Protein AF-A0A9P5RNX3-F1 (afdb_monomer_lite)

Organism: NCBI:txid64567

Secondary structure (DSSP, 8-state):
-HHHHHHHHHHHHHHHHHHHHHHHHHHHHHHTT--HHIIIIIISHHHHHHHHHHHHHHHHHHHHHHHHHTT-S-HHHHHHHHHHHHHHHHHHTHHHHHHTTSS-HHHHTTHHHHHHHHHHHHHTTHHHHHTTT--GGG---GGGSTTTHHHHHTTS---S----HHHHHHTT----S-S-----

Structure (mmCIF, N/CA/C/O backbone):
data_AF-A0A9P5RNX3-F1
#
_entry.id   AF-A0A9P5RNX3-F1
#
loop_
_atom_site.group_PDB
_atom_site.id
_atom_site.type_symbol
_atom_site.label_atom_id
_atom_site.label_alt_id
_atom_site.label_comp_id
_atom_site.label_asym_id
_atom_site.label_entity_id
_atom_site.label_seq_id
_atom_site.pdbx_PDB_ins_code
_atom_site.Cartn_x
_atom_site.Cartn_y
_atom_site.Cartn_z
_atom_site.occupancy
_atom_site.B_iso_or_equiv
_atom_site.auth_seq_id
_atom_site.auth_comp_id
_atom_site.auth_asym_id
_atom_site.auth_atom_id
_atom_site.pdbx_PDB_model_num
ATOM 1 N N . MET A 1 1 ? 8.101 -16.808 -7.014 1.00 34.09 1 MET A N 1
ATOM 2 C CA . MET A 1 1 ? 6.872 -17.240 -6.315 1.00 34.09 1 MET A CA 1
ATOM 3 C C . MET A 1 1 ? 6.775 -16.800 -4.844 1.00 34.09 1 MET A C 1
ATOM 5 O O . MET A 1 1 ? 5.721 -16.317 -4.473 1.00 34.09 1 MET A O 1
ATOM 9 N N . ILE A 1 2 ? 7.835 -16.861 -4.020 1.00 31.69 2 ILE A N 1
ATOM 10 C CA . ILE A 1 2 ? 7.757 -16.579 -2.558 1.00 31.69 2 ILE A CA 1
ATOM 11 C C . ILE A 1 2 ? 7.341 -15.129 -2.195 1.00 31.69 2 ILE A C 1
ATOM 13 O O . ILE A 1 2 ? 6.634 -14.920 -1.216 1.00 31.69 2 ILE A O 1
ATOM 17 N N . GLY A 1 3 ? 7.714 -14.121 -2.996 1.00 38.00 3 GLY A N 1
ATOM 18 C CA . GLY A 1 3 ? 7.378 -12.714 -2.708 1.00 38.00 3 GLY A CA 1
ATOM 19 C C . GLY A 1 3 ? 5.897 -12.340 -2.882 1.00 38.00 3 GLY A C 1
ATOM 20 O O . GLY A 1 3 ? 5.428 -11.443 -2.195 1.00 38.00 3 GLY A O 1
ATOM 21 N N . TYR A 1 4 ? 5.159 -13.037 -3.757 1.00 39.38 4 TYR A N 1
ATOM 22 C CA . TYR A 1 4 ? 3.726 -12.775 -3.984 1.00 39.38 4 TYR A CA 1
ATOM 23 C C . TYR A 1 4 ? 2.863 -13.372 -2.882 1.00 39.38 4 TYR A C 1
ATOM 25 O O . TYR A 1 4 ? 1.945 -12.721 -2.402 1.00 39.38 4 TYR A O 1
ATOM 33 N N . ALA A 1 5 ? 3.213 -14.583 -2.440 1.00 39.44 5 ALA A N 1
ATOM 34 C CA . ALA A 1 5 ? 2.527 -15.245 -1.343 1.00 39.44 5 ALA A CA 1
ATOM 35 C C . ALA A 1 5 ? 2.644 -14.430 -0.049 1.00 39.44 5 ALA A C 1
ATOM 37 O O . ALA A 1 5 ? 1.663 -14.297 0.665 1.00 39.44 5 ALA A O 1
ATOM 38 N N . HIS A 1 6 ? 3.808 -13.831 0.234 1.00 48.28 6 HIS A N 1
ATOM 39 C CA . HIS A 1 6 ? 3.981 -13.021 1.442 1.00 48.28 6 HIS A CA 1
ATOM 40 C C . HIS A 1 6 ? 3.240 -11.677 1.373 1.00 48.28 6 HIS A C 1
ATOM 42 O O . HIS A 1 6 ? 2.577 -11.337 2.341 1.00 48.28 6 HIS A O 1
ATOM 48 N N . ALA A 1 7 ? 3.274 -10.968 0.235 1.00 48.75 7 ALA A N 1
ATOM 49 C CA . ALA A 1 7 ? 2.553 -9.699 0.057 1.00 48.75 7 ALA A CA 1
ATOM 50 C C . ALA A 1 7 ? 1.016 -9.872 0.047 1.00 48.75 7 ALA A C 1
ATOM 52 O O . ALA A 1 7 ? 0.295 -9.072 0.643 1.00 48.75 7 ALA A O 1
ATOM 53 N N . GLY A 1 8 ? 0.515 -10.944 -0.580 1.00 51.31 8 GLY A N 1
ATOM 54 C CA . GLY A 1 8 ? -0.902 -11.316 -0.542 1.00 51.31 8 GLY A CA 1
ATOM 55 C C . GLY A 1 8 ? -1.348 -11.781 0.847 1.00 51.31 8 GLY A C 1
ATOM 56 O O . GLY A 1 8 ? -2.381 -11.332 1.332 1.00 51.31 8 GLY A O 1
ATOM 57 N N . MET A 1 9 ? -0.530 -12.588 1.540 1.00 52.69 9 MET A N 1
ATOM 58 C CA . MET A 1 9 ? -0.781 -12.967 2.939 1.00 52.69 9 MET A CA 1
ATOM 59 C C . MET A 1 9 ? -0.755 -11.763 3.885 1.00 52.69 9 MET A C 1
ATOM 61 O O . MET A 1 9 ? -1.530 -11.747 4.837 1.00 52.69 9 MET A O 1
ATOM 65 N N . THR A 1 10 ? 0.091 -10.753 3.650 1.00 59.88 10 THR A N 1
ATOM 66 C CA . THR A 1 10 ? 0.051 -9.511 4.436 1.00 59.88 10 THR A CA 1
ATOM 67 C C . THR A 1 10 ? -1.204 -8.707 4.124 1.00 59.88 10 THR A C 1
ATOM 69 O O . THR A 1 10 ? -1.893 -8.333 5.056 1.00 59.88 10 THR A O 1
ATOM 72 N N . ALA A 1 11 ? -1.601 -8.536 2.858 1.00 60.22 11 ALA A N 1
ATOM 73 C CA . ALA A 1 11 ? -2.818 -7.786 2.523 1.00 60.22 11 ALA A CA 1
ATOM 74 C C . ALA A 1 11 ? -4.104 -8.448 3.071 1.00 60.22 11 ALA A C 1
ATOM 76 O O . ALA A 1 11 ? -4.987 -7.775 3.609 1.00 60.22 11 ALA A O 1
ATOM 77 N N . GLU A 1 12 ? -4.208 -9.777 2.982 1.00 66.12 12 GLU A N 1
ATOM 78 C CA . GLU A 1 12 ? -5.296 -10.539 3.602 1.00 66.12 12 GLU A CA 1
ATOM 79 C C . GLU A 1 12 ? -5.229 -10.505 5.136 1.00 66.12 12 GLU A C 1
ATOM 81 O O . GLU A 1 12 ? -6.245 -10.251 5.794 1.00 66.12 12 GLU A O 1
ATOM 86 N N . GLY A 1 13 ? -4.041 -10.720 5.702 1.00 74.31 13 GLY A N 1
ATOM 87 C CA . GLY A 1 13 ? -3.805 -10.702 7.142 1.00 74.31 13 GLY A CA 1
ATOM 88 C C . GLY A 1 13 ? -4.134 -9.350 7.774 1.00 74.31 13 GLY A C 1
ATOM 89 O O . GLY A 1 13 ? -4.805 -9.303 8.804 1.00 74.31 13 GLY A O 1
ATOM 90 N N . ASP A 1 14 ? -3.749 -8.253 7.129 1.00 77.44 14 ASP A N 1
ATOM 91 C CA . ASP A 1 14 ? -3.978 -6.885 7.599 1.00 77.44 14 ASP A CA 1
ATOM 92 C C . ASP A 1 14 ? -5.453 -6.553 7.645 1.00 77.44 14 ASP A C 1
ATOM 94 O O . ASP A 1 14 ? -5.963 -6.090 8.670 1.00 77.44 14 ASP A O 1
ATOM 98 N N . ASN A 1 15 ? -6.149 -6.843 6.546 1.00 82.00 15 ASN A N 1
ATOM 99 C CA . ASN A 1 15 ? -7.583 -6.657 6.454 1.00 82.00 15 ASN A CA 1
ATOM 100 C C . ASN A 1 15 ? -8.297 -7.470 7.547 1.00 82.00 15 ASN A C 1
ATOM 102 O O . ASN A 1 15 ? -9.104 -6.921 8.296 1.00 82.00 15 ASN A O 1
ATOM 106 N N . SER A 1 16 ? -7.936 -8.746 7.730 1.00 85.94 16 SER A N 1
ATOM 107 C CA . SER A 1 16 ? -8.527 -9.584 8.779 1.00 85.94 16 SER A CA 1
ATOM 108 C C . SER A 1 16 ? -8.277 -9.026 10.186 1.00 85.94 16 SER A C 1
ATOM 110 O O . SER A 1 16 ? -9.211 -8.920 10.981 1.00 85.94 16 SER A O 1
ATOM 112 N N . VAL A 1 17 ? -7.042 -8.626 10.509 1.00 88.06 17 VAL A N 1
ATOM 113 C CA . VAL A 1 17 ? -6.686 -8.076 11.829 1.00 88.06 17 VAL A CA 1
ATOM 114 C C . VAL A 1 17 ? -7.434 -6.771 12.109 1.00 88.06 17 VAL A C 1
ATOM 116 O O . VAL A 1 17 ? -7.924 -6.561 13.223 1.00 88.06 17 VAL A O 1
ATOM 119 N N . LEU A 1 18 ? -7.537 -5.883 11.118 1.00 89.44 18 LEU A N 1
ATOM 120 C CA . LEU A 1 18 ? -8.226 -4.601 11.262 1.00 89.44 18 LEU A CA 1
ATOM 121 C C . LEU A 1 18 ? -9.743 -4.776 11.376 1.00 89.44 18 LEU A C 1
ATOM 123 O O . LEU A 1 18 ? -10.350 -4.144 12.242 1.00 89.44 18 LEU A O 1
ATOM 127 N N . MET A 1 19 ? -10.343 -5.671 10.587 1.00 92.19 19 MET A N 1
ATOM 128 C CA . MET A 1 19 ? -11.773 -5.988 10.667 1.00 92.19 19 MET A CA 1
ATOM 129 C C . MET A 1 19 ? -12.139 -6.642 12.004 1.00 92.19 19 MET A C 1
ATOM 131 O O . MET A 1 19 ? -13.108 -6.231 12.641 1.00 92.19 19 MET A O 1
ATOM 135 N N . GLN A 1 20 ? -11.338 -7.598 12.487 1.00 92.00 20 GLN A N 1
ATOM 136 C CA . GLN A 1 20 ? -11.539 -8.218 13.804 1.00 92.00 20 GLN A CA 1
ATOM 137 C C . GLN A 1 20 ? -11.416 -7.194 14.939 1.00 92.00 20 GLN A C 1
ATOM 139 O O . GLN A 1 20 ? -12.240 -7.168 15.859 1.00 92.00 20 GLN A O 1
ATOM 144 N N . LYS A 1 21 ? -10.413 -6.307 14.870 1.00 90.94 21 LYS A N 1
ATOM 145 C CA . LYS A 1 21 ? -10.246 -5.224 15.846 1.00 90.94 21 LYS A CA 1
ATOM 146 C C . LYS A 1 21 ? -11.444 -4.273 15.832 1.00 90.94 21 LYS A C 1
ATOM 148 O O . LYS A 1 21 ? -11.930 -3.903 16.899 1.00 90.94 21 LYS A O 1
ATOM 153 N N . LEU A 1 22 ? -11.910 -3.875 14.650 1.00 93.25 22 LEU A N 1
ATOM 154 C CA . LEU A 1 22 ? -13.051 -2.976 14.513 1.00 93.25 22 LEU A CA 1
ATOM 155 C C . LEU A 1 22 ? -14.325 -3.610 15.082 1.00 93.25 22 LEU A C 1
ATOM 157 O O . LEU A 1 22 ? -14.993 -2.980 15.898 1.00 93.25 22 LEU A O 1
ATOM 161 N N . GLY A 1 23 ? -14.620 -4.860 14.712 1.00 94.38 23 GLY A N 1
ATOM 162 C CA . GLY A 1 23 ? -15.794 -5.586 15.199 1.00 94.38 23 GLY A CA 1
ATOM 163 C C . GLY A 1 23 ? -15.807 -5.717 16.721 1.00 94.38 23 GLY A C 1
ATOM 164 O O . GLY A 1 23 ? -16.762 -5.287 17.363 1.00 94.38 23 GLY A O 1
ATOM 165 N N . SER A 1 24 ? -14.709 -6.205 17.307 1.00 94.75 24 SER A N 1
ATOM 166 C CA . SER A 1 24 ? -14.592 -6.357 18.767 1.00 94.75 24 SER A CA 1
ATOM 167 C C . SER A 1 24 ? -14.677 -5.024 19.516 1.00 94.75 24 SER A C 1
ATOM 169 O O . SER A 1 24 ? -15.296 -4.938 20.579 1.00 94.75 24 SER A O 1
ATOM 171 N N . THR A 1 25 ? -14.097 -3.956 18.964 1.00 94.19 25 THR A N 1
ATOM 172 C CA . THR A 1 25 ? -14.132 -2.638 19.609 1.00 94.19 25 THR A CA 1
ATOM 173 C C . THR A 1 25 ? -15.521 -2.003 19.535 1.00 94.19 25 THR A C 1
ATOM 175 O O . THR A 1 25 ? -15.977 -1.421 20.522 1.00 94.19 25 THR A O 1
ATOM 178 N N . LEU A 1 26 ? -16.212 -2.135 18.397 1.00 95.00 26 LEU A N 1
ATOM 179 C CA . LEU A 1 26 ? -17.591 -1.673 18.244 1.00 95.00 26 LEU A CA 1
ATOM 180 C C . LEU A 1 26 ? -18.524 -2.423 19.194 1.00 95.00 26 LEU A C 1
ATOM 182 O O . LEU A 1 26 ? -19.249 -1.780 19.949 1.00 95.00 26 LEU A O 1
ATOM 186 N N . GLU A 1 27 ? -18.463 -3.755 19.206 1.00 96.06 27 GLU A N 1
ATOM 187 C CA . GLU A 1 27 ? -19.274 -4.596 20.089 1.00 96.06 27 GLU A CA 1
ATOM 188 C C . GLU A 1 27 ? -19.074 -4.210 21.559 1.00 96.06 27 GLU A C 1
ATOM 190 O O . GLU A 1 27 ? -20.036 -3.893 22.261 1.00 96.06 27 GLU A O 1
ATOM 195 N N . SER A 1 28 ? -17.820 -4.141 22.014 1.00 96.75 28 SER A N 1
ATOM 196 C CA . SER A 1 28 ? -17.496 -3.786 23.396 1.00 96.75 28 SER A CA 1
ATOM 197 C C . SER A 1 28 ? -18.046 -2.410 23.786 1.00 96.75 28 SER A C 1
ATOM 199 O O . SER A 1 28 ? -18.691 -2.259 24.825 1.00 96.75 28 SER A O 1
ATOM 201 N N . LYS A 1 29 ? -17.834 -1.382 22.955 1.00 95.31 29 LYS A N 1
ATOM 202 C CA . LYS A 1 29 ? -18.245 -0.006 23.276 1.00 95.31 29 LYS A CA 1
ATOM 203 C C . LYS A 1 29 ? -19.760 0.197 23.196 1.00 95.31 29 LYS A C 1
ATOM 205 O O . LYS A 1 29 ? -20.299 0.938 24.018 1.00 95.31 29 LYS A O 1
ATOM 210 N N . LEU A 1 30 ? -20.437 -0.472 22.262 1.00 95.94 30 LEU A N 1
ATOM 211 C CA . LEU A 1 30 ? -21.899 -0.462 22.163 1.00 95.94 30 LEU A CA 1
ATOM 212 C C . LEU A 1 30 ? -22.540 -1.151 23.369 1.00 95.94 30 LEU A C 1
ATOM 214 O O . LEU A 1 30 ? -23.478 -0.613 23.951 1.00 95.94 30 LEU A O 1
ATOM 218 N N . THR A 1 31 ? -21.990 -2.290 23.797 1.00 96.44 31 THR A N 1
ATOM 219 C CA . THR A 1 31 ? -22.468 -3.012 24.991 1.00 96.44 31 THR A CA 1
ATOM 220 C C . THR A 1 31 ? -22.277 -2.180 26.264 1.00 96.44 31 THR A C 1
ATOM 222 O O . THR A 1 31 ? -23.102 -2.228 27.171 1.00 96.44 31 THR A O 1
ATOM 225 N N . ASN A 1 32 ? -21.245 -1.332 26.299 1.00 95.69 32 ASN A N 1
ATOM 226 C CA . ASN A 1 32 ? -21.013 -0.348 27.361 1.00 95.69 32 ASN A CA 1
ATOM 227 C C . ASN A 1 32 ? -21.885 0.925 27.243 1.00 95.69 32 ASN A C 1
ATOM 229 O O . ASN A 1 32 ? -21.650 1.898 27.959 1.00 95.69 32 ASN A O 1
ATOM 233 N N . GLY A 1 33 ? -22.871 0.952 26.341 1.00 95.81 33 GLY A N 1
ATOM 234 C CA . GLY A 1 33 ? -23.869 2.020 26.235 1.00 95.81 33 GLY A CA 1
ATOM 235 C C . GLY A 1 33 ? -23.404 3.293 25.524 1.00 95.81 33 GLY A C 1
ATOM 236 O O . GLY A 1 33 ? -24.134 4.286 25.528 1.00 95.81 33 GLY A O 1
ATOM 237 N N . LYS A 1 34 ? -22.215 3.307 24.901 1.00 95.88 34 LYS A N 1
ATOM 238 C CA . LYS A 1 34 ? -21.782 4.469 24.111 1.00 95.88 34 LYS A CA 1
ATOM 239 C C . LYS A 1 34 ? -22.600 4.569 22.813 1.00 95.88 34 LYS A C 1
ATOM 241 O O . LYS A 1 34 ? -22.829 3.551 22.157 1.00 95.88 34 LYS A O 1
ATOM 246 N N . PRO A 1 35 ? -23.008 5.778 22.387 1.00 96.56 35 PRO A N 1
ATOM 247 C CA . PRO A 1 35 ? -23.772 5.943 21.156 1.00 96.56 35 PRO A CA 1
ATOM 248 C C . PRO A 1 35 ? -22.921 5.595 19.927 1.00 96.56 35 PRO A C 1
ATOM 250 O O . PRO A 1 35 ? -21.768 6.018 19.821 1.00 96.56 35 PRO A O 1
ATOM 253 N N . LEU A 1 36 ? -23.515 4.877 18.963 1.00 95.19 36 LEU A N 1
ATOM 254 C CA . LEU A 1 36 ? -22.830 4.404 17.750 1.00 95.19 36 LEU A CA 1
ATOM 255 C C . LEU A 1 36 ? -22.080 5.525 17.027 1.00 95.19 36 LEU A C 1
ATOM 257 O O . LEU A 1 36 ? -20.926 5.339 16.660 1.00 95.19 36 LEU A O 1
ATOM 261 N N . PHE A 1 37 ? -22.705 6.692 16.859 1.00 95.69 37 PHE A N 1
ATOM 262 C CA . PHE A 1 37 ? -22.085 7.821 16.167 1.00 95.69 37 PHE A CA 1
ATOM 263 C C . PHE A 1 37 ? -20.781 8.273 16.836 1.00 95.69 37 PHE A C 1
ATOM 265 O O . PHE A 1 37 ? -19.792 8.506 16.149 1.00 95.69 37 PHE A O 1
ATOM 272 N N . GLN A 1 38 ? -20.745 8.347 18.170 1.00 96.25 38 GLN A N 1
ATOM 273 C CA . GLN A 1 38 ? -19.537 8.729 18.904 1.00 96.25 38 GLN A CA 1
ATOM 274 C C . GLN A 1 38 ? -18.434 7.687 18.732 1.00 96.25 38 GLN A C 1
ATOM 276 O O . GLN A 1 38 ? -17.280 8.049 18.515 1.00 96.25 38 GLN A O 1
ATOM 281 N N . ILE A 1 39 ? -18.779 6.401 18.808 1.00 95.81 39 ILE A N 1
ATOM 282 C CA . ILE A 1 39 ? -17.797 5.334 18.620 1.00 95.81 39 ILE A CA 1
ATOM 283 C C . ILE A 1 39 ? -17.261 5.379 17.188 1.00 95.81 39 ILE A C 1
ATOM 285 O O . ILE A 1 39 ? -16.054 5.425 16.989 1.00 95.81 39 ILE A O 1
ATOM 289 N N . TRP A 1 40 ? -18.157 5.406 16.204 1.00 94.06 40 TRP A N 1
ATOM 290 C CA . TRP A 1 40 ? -17.830 5.334 14.786 1.00 94.06 40 TRP A CA 1
ATOM 291 C C . TRP A 1 40 ? -17.039 6.555 14.311 1.00 94.06 40 TRP A C 1
ATOM 293 O O . TRP A 1 40 ? -15.950 6.417 13.764 1.00 94.06 40 TRP A O 1
ATOM 303 N N . MET A 1 41 ? -17.566 7.759 14.538 1.00 92.81 41 MET A N 1
ATOM 304 C CA . MET A 1 41 ? -16.962 8.995 14.037 1.00 92.81 41 MET A CA 1
ATOM 305 C C . MET A 1 41 ? -15.895 9.566 14.969 1.00 92.81 41 MET A C 1
ATOM 307 O O . MET A 1 41 ? -14.951 10.187 14.493 1.00 92.81 41 MET A O 1
ATOM 311 N N . GLY A 1 42 ? -16.045 9.399 16.283 1.00 92.69 42 GLY A N 1
ATOM 312 C CA . GLY A 1 42 ? -15.166 10.035 17.265 1.00 92.69 42 GLY A CA 1
ATOM 313 C C . GLY A 1 42 ? -13.974 9.177 17.671 1.00 92.69 42 GLY A C 1
ATOM 314 O O . GLY A 1 42 ? -12.869 9.693 17.805 1.00 92.69 42 GLY A O 1
ATOM 315 N N . GLU A 1 43 ? -14.182 7.876 17.880 1.00 93.56 43 GLU A N 1
ATOM 316 C CA . GLU A 1 43 ? -13.158 7.012 18.481 1.00 93.56 43 GLU A CA 1
ATOM 317 C C . GLU A 1 43 ? -12.504 6.060 17.468 1.00 93.56 43 GLU A C 1
ATOM 319 O O . GLU A 1 43 ? -11.287 5.900 17.477 1.00 93.56 43 GLU A O 1
ATOM 324 N N . GLU A 1 44 ? -13.288 5.446 16.579 1.00 94.44 44 GLU A N 1
ATOM 325 C CA . GLU A 1 44 ? -12.830 4.384 15.671 1.00 94.44 44 GLU A CA 1
ATOM 326 C C . GLU A 1 44 ? -12.642 4.826 14.216 1.00 94.44 44 GLU A C 1
ATOM 328 O O . GLU A 1 44 ? -12.290 4.002 13.372 1.00 94.44 44 GLU A O 1
ATOM 333 N N . PHE A 1 45 ? -12.798 6.116 13.906 1.00 93.31 45 PHE A N 1
ATOM 334 C CA . PHE A 1 45 ? -12.691 6.645 12.540 1.00 93.31 45 PHE A CA 1
ATOM 335 C C . PHE A 1 45 ? -11.395 6.222 11.829 1.00 93.31 45 PHE A C 1
ATOM 337 O O . PHE A 1 45 ? -11.424 5.818 10.664 1.00 93.31 45 PHE A O 1
ATOM 344 N N . ASN A 1 46 ? -10.259 6.241 12.536 1.00 90.25 46 ASN A N 1
ATOM 345 C CA . ASN A 1 46 ? -8.973 5.797 11.991 1.00 90.25 46 ASN A CA 1
ATOM 346 C C . ASN A 1 46 ? -8.956 4.290 11.704 1.00 90.25 46 ASN A C 1
ATOM 348 O O . ASN A 1 46 ? -8.463 3.873 10.657 1.00 90.25 46 ASN A O 1
ATOM 352 N N . THR A 1 47 ? -9.495 3.466 12.610 1.00 89.38 47 THR A N 1
ATOM 353 C CA . THR A 1 47 ? -9.572 2.007 12.430 1.00 89.38 47 THR A CA 1
ATOM 354 C C . THR A 1 47 ? -10.460 1.668 11.232 1.00 89.38 47 THR A C 1
ATOM 356 O O . THR A 1 47 ? -10.079 0.832 10.420 1.00 89.38 47 THR A O 1
ATOM 359 N N . ILE A 1 48 ? -11.593 2.362 11.081 1.00 92.44 48 ILE A N 1
ATOM 360 C CA . ILE A 1 48 ? -12.539 2.182 9.971 1.00 92.44 48 ILE A CA 1
ATOM 361 C C . ILE A 1 48 ? -11.877 2.493 8.628 1.00 92.44 48 ILE A C 1
ATOM 363 O O . ILE A 1 48 ? -11.902 1.659 7.727 1.00 92.44 48 ILE A O 1
ATOM 367 N N . GLN A 1 49 ? -11.241 3.659 8.492 1.00 91.81 49 GLN A N 1
ATOM 368 C CA . GLN A 1 49 ? -10.540 4.015 7.253 1.00 91.81 49 GLN A CA 1
ATOM 369 C C . GLN A 1 49 ? -9.371 3.081 6.962 1.00 91.81 49 GLN A C 1
ATOM 371 O O . GLN A 1 49 ? -9.162 2.708 5.812 1.00 91.81 49 GLN A O 1
ATOM 376 N N . SER A 1 50 ? -8.625 2.678 7.993 1.00 89.19 50 SER A N 1
ATOM 377 C CA . SER A 1 50 ? -7.511 1.741 7.826 1.00 89.19 50 SER A CA 1
ATOM 378 C C . SER A 1 50 ? -8.010 0.380 7.338 1.00 89.19 50 SER A C 1
ATOM 380 O O . SER A 1 50 ? -7.434 -0.177 6.411 1.00 89.19 50 SER A O 1
ATOM 382 N N . ALA A 1 51 ? -9.106 -0.129 7.912 1.00 89.06 51 ALA A N 1
ATOM 383 C CA . ALA A 1 51 ? -9.737 -1.376 7.486 1.00 89.06 51 ALA A CA 1
ATOM 384 C C . ALA A 1 51 ? -10.268 -1.280 6.046 1.00 89.06 51 ALA A C 1
ATOM 386 O O . ALA A 1 51 ? -10.035 -2.177 5.242 1.00 89.06 51 ALA A O 1
ATOM 387 N N . ALA A 1 52 ? -10.924 -0.169 5.695 1.00 92.25 52 ALA A N 1
ATOM 388 C CA . ALA A 1 52 ? -11.420 0.072 4.342 1.00 92.25 52 ALA A CA 1
ATOM 389 C C . ALA A 1 52 ? -10.280 0.156 3.311 1.00 92.25 52 ALA A C 1
ATOM 391 O O . ALA A 1 52 ? -10.376 -0.433 2.235 1.00 92.25 52 ALA A O 1
ATOM 392 N N . LYS A 1 53 ? -9.181 0.844 3.650 1.00 90.75 53 LYS A N 1
ATOM 393 C CA . LYS A 1 53 ? -7.989 0.939 2.799 1.00 90.75 53 LYS A CA 1
ATOM 394 C C . LYS A 1 53 ? -7.342 -0.430 2.597 1.00 90.75 53 LYS A C 1
ATOM 396 O O . LYS A 1 53 ? -7.136 -0.815 1.452 1.00 90.75 53 LYS A O 1
ATOM 401 N N . ALA A 1 54 ? -7.118 -1.183 3.677 1.00 87.94 54 ALA A N 1
ATOM 402 C CA . ALA A 1 54 ? -6.552 -2.530 3.606 1.00 87.94 54 ALA A CA 1
ATOM 403 C C . ALA A 1 54 ? -7.429 -3.482 2.773 1.00 87.94 54 ALA A C 1
ATOM 405 O O . ALA A 1 54 ? -6.913 -4.277 1.990 1.00 87.94 54 ALA A O 1
ATOM 406 N N . PHE A 1 55 ? -8.759 -3.373 2.880 1.00 90.56 55 PHE A N 1
ATOM 407 C CA . PHE A 1 55 ? -9.686 -4.116 2.024 1.00 90.56 55 PHE A CA 1
ATOM 408 C C . PHE A 1 55 ? -9.518 -3.750 0.542 1.00 90.56 55 PHE A C 1
ATOM 410 O O . PHE A 1 55 ? -9.377 -4.642 -0.293 1.00 90.56 55 PHE A O 1
ATOM 417 N N . GLY A 1 56 ? -9.497 -2.457 0.206 1.00 92.50 56 GLY A N 1
ATOM 418 C CA . GLY A 1 56 ? -9.310 -2.002 -1.175 1.00 92.50 56 GLY A CA 1
ATOM 419 C C . GLY A 1 56 ? -7.966 -2.435 -1.764 1.00 92.50 56 GLY A C 1
ATOM 420 O O . GLY A 1 56 ? -7.908 -2.908 -2.896 1.00 92.50 56 GLY A O 1
ATOM 421 N N . GLU A 1 57 ? -6.893 -2.344 -0.979 1.00 90.44 57 GLU A N 1
ATOM 422 C CA . GLU A 1 57 ? -5.560 -2.810 -1.372 1.00 90.44 57 GLU A CA 1
ATOM 423 C C . GLU A 1 57 ? -5.540 -4.318 -1.621 1.00 90.44 57 GLU A C 1
ATOM 425 O O . GLU A 1 57 ? -5.062 -4.764 -2.662 1.00 90.44 57 GLU A O 1
ATOM 430 N N . ARG A 1 58 ? -6.137 -5.114 -0.729 1.00 89.19 58 ARG A N 1
ATOM 431 C CA . ARG A 1 58 ? -6.288 -6.556 -0.944 1.00 89.19 58 ARG A CA 1
ATOM 432 C C . ARG A 1 58 ? -7.019 -6.853 -2.256 1.00 89.19 58 ARG A C 1
ATOM 434 O O . ARG A 1 58 ? -6.520 -7.647 -3.047 1.00 89.19 58 ARG A O 1
ATOM 441 N N . MET A 1 59 ? -8.155 -6.201 -2.508 1.00 92.56 59 MET A N 1
ATOM 442 C CA . MET A 1 59 ? -8.936 -6.414 -3.733 1.00 92.56 59 MET A CA 1
ATOM 443 C C . MET A 1 59 ? -8.126 -6.088 -4.989 1.00 92.56 59 MET A C 1
ATOM 445 O O . MET A 1 59 ? -8.067 -6.904 -5.903 1.00 92.56 59 MET A O 1
ATOM 449 N N . CYS A 1 60 ? -7.446 -4.941 -5.032 1.00 92.31 60 CYS A N 1
ATOM 450 C CA . CYS A 1 60 ? -6.591 -4.589 -6.168 1.00 92.31 60 CYS A CA 1
ATOM 451 C C . CYS A 1 60 ? -5.456 -5.606 -6.376 1.00 92.31 60 CYS A C 1
ATOM 453 O O . CYS A 1 60 ? -5.135 -5.943 -7.518 1.00 92.31 60 CYS A O 1
ATOM 455 N N . PHE A 1 61 ? -4.867 -6.114 -5.289 1.00 91.06 61 PHE A N 1
ATOM 456 C CA . PHE A 1 61 ? -3.809 -7.122 -5.352 1.00 91.06 61 PHE A CA 1
ATOM 457 C C . PHE A 1 61 ? -4.316 -8.443 -5.931 1.00 91.06 61 PHE A C 1
ATOM 459 O O . PHE A 1 61 ? -3.725 -8.958 -6.879 1.00 91.06 61 PHE A O 1
ATOM 466 N N . GLU A 1 62 ? -5.416 -8.964 -5.385 1.00 91.31 62 GLU A N 1
ATOM 467 C CA . GLU A 1 62 ? -6.025 -10.228 -5.808 1.00 91.31 62 GLU A CA 1
ATOM 468 C C . GLU A 1 62 ? -6.484 -10.159 -7.264 1.00 91.31 62 GLU A C 1
ATOM 470 O O . GLU A 1 62 ? -6.104 -11.010 -8.060 1.00 91.31 62 GLU A O 1
ATOM 475 N N . GLN A 1 63 ? -7.187 -9.095 -7.658 1.00 91.88 63 GLN A N 1
ATOM 476 C CA . GLN A 1 63 ? -7.647 -8.942 -9.040 1.00 91.88 63 GLN A CA 1
ATOM 477 C C . GLN A 1 63 ? -6.484 -8.842 -10.037 1.00 91.88 63 GLN A C 1
ATOM 479 O O . GLN A 1 63 ? -6.534 -9.425 -11.118 1.00 91.88 63 GLN A O 1
ATOM 484 N N . THR A 1 64 ? -5.402 -8.142 -9.680 1.00 90.81 64 THR A N 1
ATOM 485 C CA . THR A 1 64 ? -4.210 -8.079 -10.543 1.00 90.81 64 THR A CA 1
ATOM 486 C C . THR A 1 64 ? -3.538 -9.447 -10.650 1.00 90.81 64 THR A C 1
ATOM 488 O O . THR A 1 64 ? -3.103 -9.839 -11.734 1.00 90.81 64 THR A O 1
ATOM 491 N N . LEU A 1 65 ? -3.464 -10.190 -9.542 1.00 90.81 65 LEU A N 1
ATOM 492 C CA . LEU A 1 65 ? -2.919 -11.542 -9.527 1.00 90.81 65 LEU A CA 1
ATOM 493 C C . LEU A 1 65 ? -3.755 -12.488 -10.398 1.00 90.81 65 LEU A C 1
ATOM 495 O O . LEU A 1 65 ? -3.179 -13.226 -11.194 1.00 90.81 65 LEU A O 1
ATOM 499 N N . ASP A 1 66 ? -5.083 -12.414 -10.322 1.00 90.69 66 ASP A N 1
ATOM 500 C CA . ASP A 1 66 ? -5.987 -13.204 -11.159 1.00 90.69 66 ASP A CA 1
ATOM 501 C C . ASP A 1 66 ? -5.729 -12.931 -12.649 1.00 90.69 66 ASP A C 1
ATOM 503 O O . ASP A 1 66 ? -5.505 -13.866 -13.420 1.00 90.69 66 ASP A O 1
ATOM 507 N N . ILE A 1 67 ? -5.623 -11.662 -13.059 1.00 89.31 67 ILE A N 1
ATOM 508 C CA . ILE A 1 67 ? -5.289 -11.292 -14.447 1.00 89.31 67 ILE A CA 1
ATOM 509 C C . ILE A 1 67 ? -3.928 -11.852 -14.887 1.00 89.31 67 ILE A C 1
ATOM 511 O O . ILE A 1 67 ? -3.804 -12.367 -16.001 1.00 89.31 67 ILE A O 1
ATOM 515 N N . ILE A 1 68 ? -2.913 -11.797 -14.019 1.00 90.50 68 ILE A N 1
ATOM 516 C CA . ILE A 1 68 ? -1.590 -12.385 -14.283 1.00 90.50 68 ILE A CA 1
ATOM 517 C C . ILE A 1 68 ? -1.697 -13.904 -14.470 1.00 90.50 68 ILE A C 1
ATOM 519 O O . ILE A 1 68 ? -1.055 -14.465 -15.361 1.00 90.50 68 ILE A O 1
ATOM 523 N N . THR A 1 69 ? -2.504 -14.585 -13.650 1.00 88.75 69 THR A N 1
ATOM 524 C CA . THR A 1 69 ? -2.668 -16.044 -13.737 1.00 88.75 69 THR A CA 1
ATOM 525 C C . THR A 1 69 ? -3.374 -16.481 -15.018 1.00 88.75 69 THR A C 1
ATOM 527 O O . THR A 1 69 ? -2.994 -17.509 -15.581 1.00 88.75 69 THR A O 1
ATOM 530 N N . LEU A 1 70 ? -4.319 -15.675 -15.516 1.00 87.94 70 LEU A N 1
ATOM 531 C CA . LEU A 1 70 ? -5.045 -15.909 -16.769 1.00 87.94 70 LEU A CA 1
ATOM 532 C C . LEU A 1 70 ? -4.178 -15.740 -18.032 1.00 87.94 70 LEU A C 1
ATOM 534 O O . LEU A 1 70 ? -4.620 -16.114 -19.114 1.00 87.94 70 LEU A O 1
ATOM 538 N N . ASP A 1 71 ? -2.958 -15.207 -17.907 1.00 81.62 71 ASP A N 1
ATOM 539 C CA . ASP A 1 71 ? -1.994 -15.006 -19.003 1.00 81.62 71 ASP A CA 1
ATOM 540 C C . ASP A 1 71 ? -2.456 -14.070 -20.134 1.00 81.62 71 ASP A C 1
ATOM 542 O O . ASP A 1 71 ? -2.002 -14.167 -21.271 1.00 81.62 71 ASP A O 1
ATOM 546 N N . LEU A 1 72 ? -3.360 -13.134 -19.842 1.00 75.19 72 LEU A N 1
ATOM 547 C CA . LEU A 1 72 ? -4.005 -12.288 -20.856 1.00 75.19 72 LEU A CA 1
ATOM 548 C C . LEU A 1 72 ? -3.177 -11.055 -21.277 1.00 75.19 72 LEU A C 1
ATOM 550 O O . LEU A 1 72 ? -3.730 -10.094 -21.810 1.00 75.19 72 LEU A O 1
ATOM 554 N N . GLY A 1 73 ? -1.863 -11.029 -21.030 1.00 74.50 73 GLY A N 1
ATOM 555 C CA . GLY A 1 73 ? -1.052 -9.830 -21.255 1.00 74.50 73 GLY A CA 1
ATOM 556 C C . GLY A 1 73 ? 0.438 -9.996 -20.945 1.00 74.50 73 GLY A C 1
ATOM 557 O O . GLY A 1 73 ? 0.939 -11.119 -20.879 1.00 74.50 73 GLY A O 1
ATOM 558 N N . PRO A 1 74 ? 1.182 -8.889 -20.752 1.00 83.56 74 PRO A N 1
ATOM 559 C CA . PRO A 1 74 ? 2.620 -8.932 -20.507 1.00 83.56 74 PRO A CA 1
ATOM 560 C C . PRO A 1 74 ? 2.909 -9.386 -19.064 1.00 83.56 74 PRO A C 1
ATOM 562 O O . PRO A 1 74 ? 3.224 -8.590 -18.180 1.00 83.56 74 PRO A O 1
ATOM 565 N N . ARG A 1 75 ? 2.795 -10.698 -18.824 1.00 87.81 75 ARG A N 1
ATOM 566 C CA . ARG A 1 75 ? 2.898 -11.344 -17.505 1.00 87.81 75 ARG A CA 1
ATOM 567 C C . ARG A 1 75 ? 4.091 -10.849 -16.690 1.00 87.81 75 ARG A C 1
ATOM 569 O O . ARG A 1 75 ? 3.913 -10.409 -15.561 1.00 87.81 75 ARG A O 1
ATOM 576 N N . THR A 1 76 ? 5.293 -10.871 -17.265 1.00 88.38 76 THR A N 1
ATOM 577 C CA . THR A 1 76 ? 6.537 -10.551 -16.546 1.00 88.38 76 THR A CA 1
ATOM 578 C C . THR A 1 76 ? 6.546 -9.134 -15.972 1.00 88.38 76 THR A C 1
ATOM 580 O O . THR A 1 76 ? 6.965 -8.936 -14.829 1.00 88.38 76 THR A O 1
ATOM 583 N N . ILE A 1 77 ? 6.076 -8.137 -16.732 1.00 88.88 77 ILE A N 1
ATOM 584 C CA . ILE A 1 77 ? 6.086 -6.750 -16.250 1.00 88.88 77 ILE A CA 1
ATOM 585 C C . ILE A 1 77 ? 4.970 -6.514 -15.233 1.00 88.88 77 ILE A C 1
ATOM 587 O O . ILE A 1 77 ? 5.214 -5.872 -14.216 1.00 88.88 77 ILE A O 1
ATOM 591 N N . LEU A 1 78 ? 3.789 -7.107 -15.437 1.00 89.88 78 LEU A N 1
ATOM 592 C CA . LEU A 1 78 ? 2.686 -7.045 -14.474 1.00 89.88 78 LEU A CA 1
ATOM 593 C C . LEU A 1 78 ? 3.068 -7.703 -13.145 1.00 89.88 78 LEU A C 1
ATOM 595 O O . LEU A 1 78 ? 2.850 -7.124 -12.084 1.00 89.88 78 LEU A O 1
ATOM 599 N N . GLU A 1 79 ? 3.720 -8.865 -13.191 1.00 92.00 79 GLU A N 1
ATOM 600 C CA . GLU A 1 79 ? 4.298 -9.518 -12.019 1.00 92.00 79 GLU A CA 1
ATOM 601 C C . GLU A 1 79 ? 5.304 -8.604 -11.312 1.00 92.00 79 GLU A C 1
ATOM 603 O O . GLU A 1 79 ? 5.276 -8.472 -10.083 1.00 92.00 79 GLU A O 1
ATOM 608 N N . THR A 1 80 ? 6.196 -7.961 -12.063 1.00 92.38 80 THR A N 1
ATOM 609 C CA . THR A 1 80 ? 7.217 -7.070 -11.498 1.00 92.38 80 THR A CA 1
ATOM 610 C C . THR A 1 80 ? 6.582 -5.854 -10.817 1.00 92.38 80 THR A C 1
ATOM 612 O O . THR A 1 80 ? 6.946 -5.535 -9.684 1.00 92.38 80 THR A O 1
ATOM 615 N N . LEU A 1 81 ? 5.579 -5.235 -11.445 1.00 92.62 81 LEU A N 1
ATOM 616 C CA . LEU A 1 81 ? 4.838 -4.099 -10.892 1.00 92.62 81 LEU A CA 1
ATOM 617 C C . LEU A 1 81 ? 4.006 -4.488 -9.665 1.00 92.62 81 LEU A C 1
ATOM 619 O O . LEU A 1 81 ? 4.068 -3.797 -8.649 1.00 92.62 81 LEU A O 1
ATOM 623 N N . LEU A 1 82 ? 3.298 -5.621 -9.709 1.00 93.38 82 LEU A N 1
ATOM 624 C CA . LEU A 1 82 ? 2.530 -6.129 -8.569 1.00 93.38 82 LEU A CA 1
ATOM 625 C C . LEU A 1 82 ? 3.446 -6.418 -7.372 1.00 93.38 82 LEU A C 1
ATOM 627 O O . LEU A 1 82 ? 3.109 -6.113 -6.228 1.00 93.38 82 LEU A O 1
ATOM 631 N N . ARG A 1 83 ? 4.642 -6.966 -7.628 1.00 93.12 83 ARG A N 1
ATOM 632 C CA . ARG A 1 83 ? 5.655 -7.187 -6.589 1.00 93.12 83 ARG A CA 1
ATOM 633 C C . ARG A 1 83 ? 6.183 -5.878 -6.021 1.00 93.12 83 ARG A C 1
ATOM 635 O O . ARG A 1 83 ? 6.355 -5.801 -4.807 1.00 93.12 83 ARG A O 1
ATOM 642 N N . LEU A 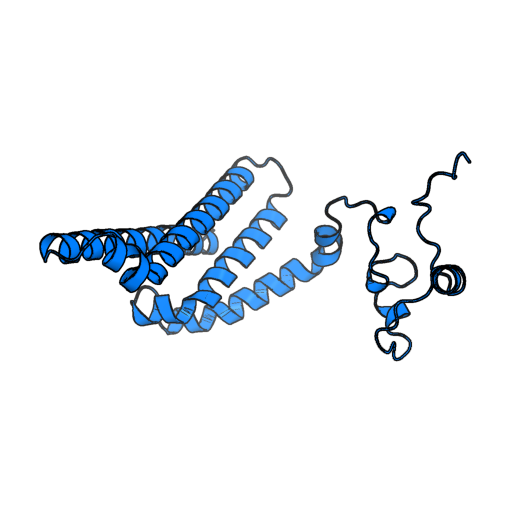1 84 ? 6.483 -4.897 -6.874 1.00 94.38 84 LEU A N 1
ATOM 643 C CA . LEU A 1 84 ? 6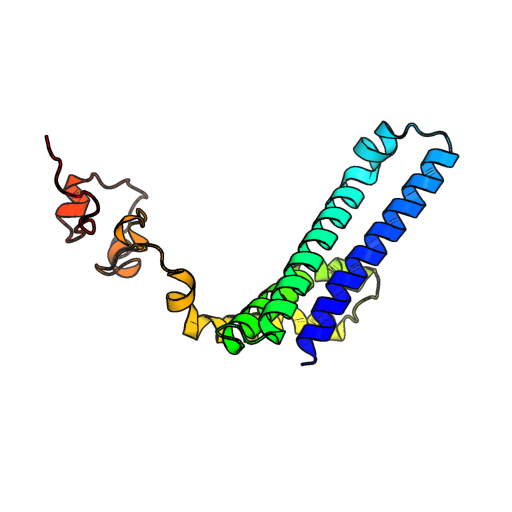.937 -3.584 -6.427 1.00 94.38 84 LEU A CA 1
ATOM 644 C C . LEU A 1 84 ? 5.894 -2.966 -5.501 1.00 94.38 84 LEU A C 1
ATOM 646 O O . LEU A 1 84 ? 6.212 -2.636 -4.364 1.00 94.38 84 LEU A O 1
ATOM 650 N N . TRP A 1 85 ? 4.643 -2.907 -5.956 1.00 94.19 85 TRP A N 1
ATOM 651 C CA . TRP A 1 85 ? 3.551 -2.327 -5.190 1.00 94.19 85 TRP A CA 1
ATOM 652 C C . TRP A 1 85 ? 3.323 -3.048 -3.857 1.00 94.19 85 TRP A C 1
ATOM 654 O O . TRP A 1 85 ? 3.302 -2.399 -2.814 1.00 94.19 85 TRP A O 1
ATOM 664 N N . GLY A 1 86 ? 3.262 -4.385 -3.855 1.00 92.44 86 GLY A N 1
ATOM 665 C CA . GLY A 1 86 ? 3.130 -5.162 -2.620 1.00 92.44 86 GLY A CA 1
ATOM 666 C C . GLY A 1 86 ? 4.272 -4.915 -1.628 1.00 92.44 86 GLY A C 1
ATOM 667 O O . GLY A 1 86 ? 4.029 -4.740 -0.438 1.00 92.44 86 GLY A O 1
ATOM 668 N N . LEU A 1 87 ? 5.520 -4.835 -2.100 1.00 93.12 87 LEU A N 1
ATOM 669 C CA . LEU A 1 87 ? 6.661 -4.513 -1.237 1.00 93.12 87 LEU A CA 1
ATOM 670 C C . LEU A 1 87 ? 6.618 -3.070 -0.720 1.00 93.12 87 LEU A C 1
ATOM 672 O O . LEU A 1 87 ? 6.984 -2.843 0.429 1.00 93.12 87 LEU A O 1
ATOM 676 N N . THR A 1 88 ? 6.157 -2.111 -1.525 1.00 93.62 88 THR A N 1
ATOM 677 C CA . THR A 1 88 ? 5.969 -0.718 -1.094 1.00 93.62 88 THR A CA 1
ATOM 678 C C . THR A 1 88 ? 4.886 -0.598 -0.023 1.00 93.62 88 THR A C 1
ATOM 680 O O . THR A 1 88 ? 5.061 0.169 0.923 1.00 93.62 88 THR A O 1
ATOM 683 N N . LEU A 1 89 ? 3.799 -1.374 -0.108 1.00 91.81 89 LEU A N 1
ATOM 684 C CA . LEU A 1 89 ? 2.805 -1.453 0.970 1.00 91.81 89 LEU A CA 1
ATOM 685 C C . LEU A 1 89 ? 3.437 -1.993 2.256 1.00 91.81 89 LEU A C 1
ATOM 687 O O . LEU A 1 89 ? 3.298 -1.385 3.318 1.00 91.81 89 LEU A O 1
ATOM 691 N N . VAL A 1 90 ? 4.208 -3.079 2.145 1.00 90.88 90 VAL A N 1
ATOM 692 C CA . VAL A 1 90 ? 4.917 -3.664 3.289 1.00 90.88 90 VAL A CA 1
ATOM 693 C C . VAL A 1 90 ? 5.906 -2.669 3.912 1.00 90.88 90 VAL A C 1
ATOM 695 O O . VAL A 1 90 ? 5.980 -2.561 5.133 1.00 90.88 90 VAL A O 1
ATOM 698 N N . GLU A 1 91 ? 6.641 -1.914 3.093 1.00 93.00 91 GLU A N 1
ATOM 699 C CA . GLU A 1 91 ? 7.566 -0.869 3.547 1.00 93.00 91 GLU A CA 1
ATOM 700 C C . GLU A 1 91 ? 6.830 0.288 4.237 1.00 93.00 91 GLU A C 1
ATOM 702 O O . GLU A 1 91 ? 7.234 0.722 5.316 1.00 93.00 91 GLU A O 1
ATOM 707 N N . THR A 1 92 ? 5.710 0.736 3.665 1.00 90.88 92 THR A N 1
ATOM 708 C CA . THR A 1 92 ? 4.874 1.819 4.211 1.00 90.88 92 THR A CA 1
ATOM 709 C C . THR A 1 92 ? 4.339 1.470 5.600 1.00 90.88 92 THR A C 1
ATOM 711 O O . THR A 1 92 ? 4.314 2.318 6.493 1.00 90.88 92 THR A O 1
ATOM 714 N N . TYR A 1 93 ? 3.944 0.212 5.806 1.00 89.50 93 TYR A N 1
ATOM 715 C CA . TYR A 1 93 ? 3.376 -0.277 7.064 1.00 89.50 93 TYR A CA 1
ATOM 716 C C . TYR A 1 93 ? 4.371 -1.060 7.927 1.00 89.50 93 TYR A C 1
ATOM 718 O O . TYR A 1 93 ? 3.976 -1.711 8.897 1.00 89.50 93 TYR A O 1
ATOM 726 N N . LEU A 1 94 ? 5.673 -0.957 7.645 1.00 90.38 94 LEU A N 1
ATOM 727 C CA . LEU A 1 94 ? 6.711 -1.772 8.278 1.00 90.38 94 LEU A CA 1
ATOM 728 C C . LEU A 1 94 ? 6.667 -1.717 9.811 1.00 90.38 94 LEU A C 1
ATOM 730 O O . LEU A 1 94 ? 6.694 -2.749 10.482 1.00 90.38 94 LEU A O 1
ATOM 734 N N . SER A 1 95 ? 6.529 -0.519 10.383 1.00 90.50 95 SER A N 1
ATOM 735 C CA . SER A 1 95 ? 6.422 -0.338 11.836 1.00 90.50 95 SER A CA 1
ATOM 736 C C . SER A 1 95 ? 5.194 -1.032 12.430 1.00 90.50 95 SER A C 1
ATOM 738 O O . SER A 1 95 ? 5.259 -1.558 13.541 1.00 90.50 95 SER A O 1
ATOM 740 N N . TRP A 1 96 ? 4.077 -1.072 11.703 1.00 87.38 96 TRP A N 1
ATOM 741 C CA . TRP A 1 96 ? 2.856 -1.735 12.155 1.00 87.38 96 TRP A CA 1
ATOM 742 C C . TRP A 1 96 ? 3.038 -3.259 12.204 1.00 87.38 96 TRP A C 1
ATOM 744 O O . TRP A 1 96 ? 2.697 -3.877 13.215 1.00 87.38 96 TRP A O 1
ATOM 754 N N . TYR A 1 97 ? 3.670 -3.858 11.188 1.00 87.88 97 TYR A N 1
ATOM 755 C CA . TYR A 1 97 ? 3.978 -5.294 11.196 1.00 87.88 97 TYR A CA 1
ATOM 756 C C . TYR A 1 97 ? 4.956 -5.676 12.308 1.00 87.88 97 TYR A C 1
ATOM 758 O O . TYR A 1 97 ? 4.757 -6.686 12.986 1.00 87.88 97 TYR A O 1
ATOM 766 N N . LEU A 1 98 ? 5.997 -4.864 12.520 1.00 88.69 98 LEU A N 1
ATOM 767 C CA . LEU A 1 98 ? 7.006 -5.106 13.554 1.00 88.69 98 LEU A CA 1
ATOM 768 C C . LEU A 1 98 ? 6.411 -5.000 14.964 1.00 88.69 98 LEU A C 1
ATOM 770 O O . LEU A 1 98 ? 6.626 -5.882 15.793 1.00 88.69 98 LEU A O 1
ATOM 774 N N . THR A 1 99 ? 5.627 -3.953 15.239 1.00 89.38 99 THR A N 1
ATOM 775 C CA . THR A 1 99 ? 5.011 -3.741 16.566 1.00 89.38 99 THR A CA 1
ATOM 776 C C . THR A 1 99 ? 3.986 -4.813 16.925 1.00 89.38 99 THR A C 1
ATOM 778 O O . THR A 1 99 ? 3.809 -5.120 18.102 1.00 89.38 99 THR A O 1
ATOM 781 N N . ARG A 1 100 ? 3.344 -5.424 15.924 1.00 84.62 100 ARG A N 1
ATOM 782 C CA . ARG A 1 100 ? 2.398 -6.536 16.098 1.00 84.62 100 ARG A CA 1
ATOM 783 C C . ARG A 1 100 ? 3.029 -7.919 15.990 1.00 84.62 100 ARG A C 1
ATOM 785 O O . ARG A 1 100 ? 2.304 -8.903 16.085 1.00 84.62 100 ARG A O 1
ATOM 792 N N . GLN A 1 101 ? 4.346 -7.997 15.800 1.00 86.38 101 GLN A N 1
ATOM 793 C CA . GLN A 1 101 ? 5.086 -9.255 15.648 1.00 86.38 101 GLN A CA 1
ATOM 794 C C . GLN A 1 101 ? 4.608 -10.112 14.462 1.00 86.38 101 GLN A C 1
ATOM 796 O O . GLN A 1 101 ? 4.813 -11.321 14.437 1.00 86.38 101 GLN A O 1
ATOM 801 N N . LEU A 1 102 ? 4.004 -9.479 13.451 1.00 83.88 102 LEU A N 1
ATOM 802 C CA . LEU A 1 102 ? 3.644 -10.125 12.184 1.00 83.88 102 LEU A CA 1
ATOM 803 C C . LEU A 1 102 ? 4.860 -10.259 11.256 1.00 83.88 102 LEU A C 1
ATOM 805 O O . LEU A 1 102 ? 4.841 -11.028 10.301 1.00 83.88 102 LEU A O 1
ATOM 809 N N . MET A 1 103 ? 5.933 -9.523 11.554 1.00 85.69 103 MET A N 1
ATOM 810 C CA . MET A 1 103 ? 7.215 -9.590 10.867 1.00 85.69 103 MET A CA 1
ATOM 811 C C . MET A 1 103 ? 8.358 -9.547 11.881 1.00 85.69 103 MET A C 1
ATOM 813 O O . MET A 1 103 ? 8.305 -8.806 12.864 1.00 85.69 103 MET A O 1
ATOM 817 N N . THR A 1 104 ? 9.419 -10.316 11.631 1.00 89.81 104 THR A N 1
ATOM 818 C CA . THR A 1 104 ? 10.634 -10.257 12.452 1.00 89.81 104 THR A CA 1
ATOM 819 C C . THR A 1 104 ? 11.494 -9.046 12.074 1.00 89.81 104 THR A C 1
ATOM 821 O O . THR A 1 104 ? 11.552 -8.688 10.893 1.00 89.81 104 THR A O 1
ATOM 824 N N . PRO A 1 105 ? 12.238 -8.439 13.020 1.00 92.06 105 PRO A N 1
ATOM 825 C CA . PRO A 1 105 ? 13.148 -7.333 12.713 1.00 92.06 105 PRO A CA 1
ATOM 826 C C . PRO A 1 105 ? 14.162 -7.670 11.614 1.00 92.06 105 PRO A C 1
ATOM 828 O O . PRO A 1 105 ? 14.454 -6.839 10.760 1.00 92.06 105 PRO A O 1
ATOM 831 N N . GLN A 1 106 ? 14.656 -8.911 11.590 1.00 92.31 106 GLN A N 1
ATOM 832 C CA . GLN A 1 106 ? 15.609 -9.387 10.587 1.00 92.31 106 GLN A CA 1
ATOM 833 C C . GLN A 1 106 ? 15.004 -9.358 9.180 1.00 92.31 106 GLN A C 1
ATOM 835 O O . GLN A 1 106 ? 15.665 -8.913 8.247 1.00 92.31 106 GLN A O 1
ATOM 840 N N . THR A 1 107 ? 13.745 -9.781 9.032 1.00 89.62 107 THR A N 1
ATOM 841 C CA . THR A 1 107 ? 13.023 -9.717 7.751 1.00 89.62 107 THR A CA 1
ATOM 842 C C . THR A 1 107 ? 12.704 -8.272 7.380 1.00 89.62 107 THR A C 1
ATOM 844 O O . THR A 1 107 ? 12.899 -7.877 6.232 1.00 89.62 107 THR A O 1
ATOM 847 N N . GLY A 1 108 ? 12.292 -7.456 8.355 1.00 90.62 108 GLY A N 1
ATOM 848 C CA . GLY A 1 108 ? 11.968 -6.046 8.141 1.00 90.62 108 GLY A CA 1
ATOM 849 C C . GLY A 1 108 ? 13.138 -5.223 7.600 1.00 90.62 108 GLY A C 1
ATOM 850 O O . GLY A 1 108 ? 12.948 -4.397 6.712 1.00 90.62 108 GLY A O 1
ATOM 851 N N . LEU A 1 109 ? 14.368 -5.509 8.042 1.00 94.25 109 LEU A N 1
ATOM 852 C CA . LEU A 1 109 ? 15.582 -4.870 7.517 1.00 94.25 109 LEU A CA 1
ATOM 853 C C . LEU A 1 109 ? 15.830 -5.159 6.027 1.00 94.25 109 LEU A C 1
ATOM 855 O O . LEU A 1 109 ? 16.504 -4.378 5.352 1.00 94.25 109 LEU A O 1
ATOM 859 N N . LEU A 1 110 ? 15.300 -6.267 5.499 1.00 94.44 110 LEU A N 1
ATOM 860 C CA . LEU A 1 110 ? 15.464 -6.643 4.095 1.00 94.44 110 LEU A CA 1
ATOM 861 C C . LEU A 1 110 ? 14.470 -5.925 3.175 1.00 94.44 110 LEU A C 1
ATOM 863 O O . LEU A 1 110 ? 14.758 -5.790 1.984 1.00 94.44 110 LEU A O 1
ATOM 867 N N . VAL A 1 111 ? 13.336 -5.448 3.702 1.00 92.62 111 VAL A N 1
ATOM 868 C CA . VAL A 1 111 ? 12.246 -4.865 2.901 1.00 92.62 111 VAL A CA 1
ATOM 869 C C . VAL A 1 111 ? 12.726 -3.675 2.058 1.00 92.62 111 VAL A C 1
ATOM 871 O O . VAL A 1 111 ? 12.589 -3.758 0.834 1.00 92.62 111 VAL A O 1
ATOM 874 N N . PRO A 1 112 ? 13.394 -2.638 2.612 1.00 95.00 112 PRO A N 1
ATOM 875 C CA . PRO A 1 112 ? 13.823 -1.488 1.811 1.00 95.00 112 PRO A CA 1
ATOM 876 C C . PRO A 1 112 ? 14.838 -1.860 0.730 1.00 95.00 112 PRO A C 1
ATOM 878 O O . PRO A 1 112 ? 14.831 -1.321 -0.378 1.00 95.00 112 PRO A O 1
ATOM 881 N N . LYS A 1 113 ? 15.735 -2.808 1.037 1.00 95.56 113 LYS A N 1
ATOM 882 C CA . LYS A 1 113 ? 16.691 -3.323 0.051 1.00 95.56 113 LYS A CA 1
ATOM 883 C C . LYS A 1 113 ? 15.944 -3.994 -1.100 1.00 95.56 113 LYS A C 1
ATOM 885 O O . LYS A 1 113 ? 16.262 -3.733 -2.256 1.00 95.56 113 LYS A O 1
ATOM 890 N N . ARG A 1 114 ? 14.931 -4.807 -0.791 1.00 94.56 114 ARG A N 1
ATOM 891 C CA . ARG A 1 114 ? 14.167 -5.532 -1.804 1.00 94.56 114 ARG A CA 1
ATOM 892 C C . ARG A 1 114 ? 13.310 -4.613 -2.670 1.00 94.56 114 ARG A C 1
ATOM 894 O O . ARG A 1 114 ? 13.232 -4.853 -3.870 1.00 94.56 114 ARG A O 1
ATOM 901 N N . VAL A 1 115 ? 12.723 -3.561 -2.098 1.00 95.56 115 VAL A N 1
ATOM 902 C CA . VAL A 1 115 ? 12.023 -2.517 -2.866 1.00 95.56 115 VAL A CA 1
ATOM 903 C C . VAL A 1 115 ? 12.972 -1.905 -3.894 1.00 95.56 115 VAL A C 1
ATOM 905 O O . VAL A 1 115 ? 12.665 -1.919 -5.083 1.00 95.56 115 VAL A O 1
ATOM 908 N N . ARG A 1 116 ? 14.167 -1.465 -3.474 1.00 95.94 116 ARG A N 1
ATOM 909 C CA . ARG A 1 116 ? 15.164 -0.864 -4.379 1.00 95.94 116 ARG A CA 1
ATOM 910 C C . ARG A 1 116 ? 15.610 -1.799 -5.503 1.00 95.94 116 ARG A C 1
ATOM 912 O O . ARG A 1 116 ? 15.754 -1.352 -6.635 1.00 95.94 116 ARG A O 1
ATOM 919 N N . GLU A 1 117 ? 15.800 -3.085 -5.211 1.00 95.31 117 GLU A N 1
ATOM 920 C CA . GLU A 1 117 ? 16.129 -4.091 -6.232 1.00 95.31 117 GLU A CA 1
ATOM 921 C C . GLU A 1 117 ? 15.032 -4.202 -7.302 1.00 95.31 117 GLU A C 1
ATOM 923 O O . GLU A 1 117 ? 15.333 -4.287 -8.491 1.00 95.31 117 GLU A O 1
ATOM 928 N N . VAL A 1 118 ? 13.757 -4.170 -6.899 1.00 94.44 118 VAL A N 1
ATOM 929 C CA . VAL A 1 118 ? 12.638 -4.235 -7.850 1.00 94.44 118 VAL A CA 1
ATOM 930 C C . VAL A 1 118 ? 12.480 -2.912 -8.605 1.00 94.44 118 VAL A C 1
ATOM 932 O O . VAL A 1 118 ? 12.282 -2.939 -9.816 1.00 94.44 118 VAL A O 1
ATOM 935 N N . VAL A 1 119 ? 12.648 -1.759 -7.948 1.00 95.44 119 VAL A N 1
ATOM 936 C CA . VAL A 1 119 ? 12.667 -0.444 -8.620 1.00 95.44 119 VAL A CA 1
ATOM 937 C C . VAL A 1 119 ? 13.726 -0.409 -9.722 1.00 95.44 119 VAL A C 1
ATOM 939 O O . VAL A 1 119 ? 13.423 0.020 -10.833 1.00 95.44 119 VAL A O 1
ATOM 942 N N . ALA A 1 120 ? 14.933 -0.917 -9.456 1.00 93.88 120 ALA A N 1
ATOM 943 C CA . ALA A 1 120 ? 15.987 -0.998 -10.465 1.00 93.88 120 ALA A CA 1
ATOM 944 C C . ALA A 1 120 ? 15.553 -1.830 -11.685 1.00 93.88 120 ALA A C 1
ATOM 946 O O . ALA A 1 120 ? 15.766 -1.400 -12.813 1.00 93.88 120 ALA A O 1
ATOM 947 N N . SER A 1 121 ? 14.871 -2.964 -11.470 1.00 91.00 121 SER A N 1
ATOM 948 C CA . SER A 1 121 ? 14.344 -3.786 -12.572 1.00 91.00 121 SER A CA 1
ATOM 949 C C . SER A 1 121 ? 13.215 -3.115 -13.364 1.00 91.00 121 SER A C 1
ATOM 951 O O . SER A 1 121 ? 13.102 -3.321 -14.566 1.00 91.00 121 SER A O 1
ATOM 953 N N . VAL A 1 122 ? 12.389 -2.286 -12.716 1.00 91.56 122 VAL A N 1
ATOM 954 C CA . VAL A 1 122 ? 11.327 -1.519 -13.391 1.00 91.56 122 VAL A CA 1
ATOM 955 C C . VAL A 1 122 ? 11.912 -0.361 -14.204 1.00 91.56 122 VAL A C 1
ATOM 957 O O . VAL A 1 122 ? 11.351 -0.001 -15.237 1.00 91.56 122 VAL A O 1
ATOM 960 N N . GLY A 1 123 ? 13.050 0.195 -13.776 1.00 88.12 123 GLY A N 1
ATOM 961 C CA . GLY A 1 123 ? 13.722 1.315 -14.439 1.00 88.12 123 GLY A CA 1
ATOM 962 C C . GLY A 1 123 ? 13.989 1.081 -15.928 1.00 88.12 123 GLY A C 1
ATOM 963 O O . GLY A 1 123 ? 13.756 1.989 -16.725 1.00 88.12 123 GLY A O 1
ATOM 964 N N . GLU A 1 124 ? 14.365 -0.142 -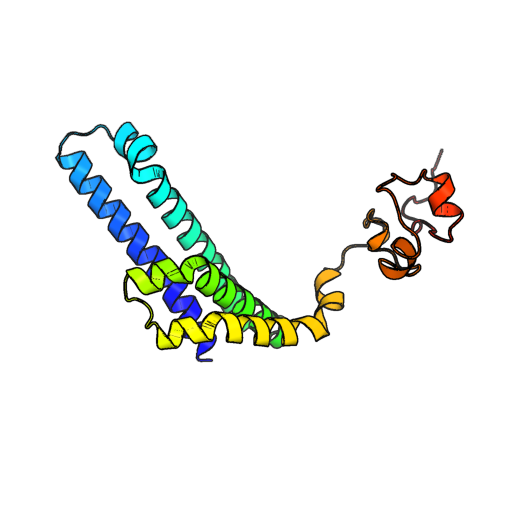16.314 1.00 85.44 124 GLU A N 1
ATOM 965 C CA . GLU A 1 124 ? 14.623 -0.535 -17.712 1.00 85.44 124 GLU A CA 1
ATOM 966 C C . GLU A 1 124 ? 13.400 -0.369 -18.631 1.00 85.44 124 GLU A C 1
ATOM 968 O O . GLU A 1 124 ? 13.548 -0.118 -19.824 1.00 85.44 124 GLU A O 1
ATOM 973 N N . TYR A 1 125 ? 12.190 -0.466 -18.074 1.00 84.31 125 TYR A N 1
ATOM 974 C CA . TYR A 1 125 ? 10.923 -0.407 -18.811 1.00 84.31 125 TYR A CA 1
ATOM 975 C C . TYR A 1 125 ? 10.127 0.873 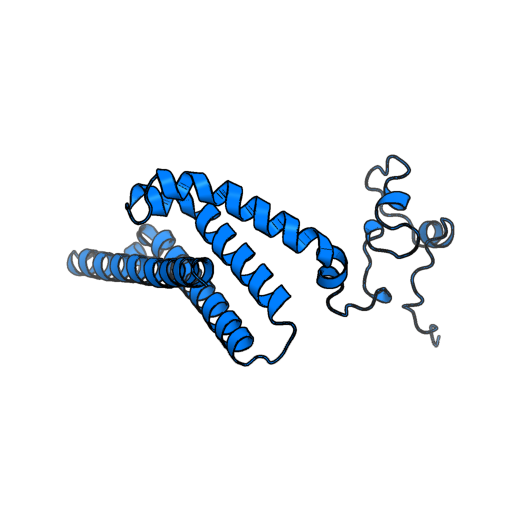-18.522 1.00 84.31 125 TYR A C 1
ATOM 977 O O . TYR A 1 125 ? 9.012 1.031 -19.016 1.00 84.31 125 TYR A O 1
ATOM 985 N N . SER A 1 126 ? 10.676 1.784 -17.716 1.00 83.69 126 SER A N 1
ATOM 986 C CA . SER A 1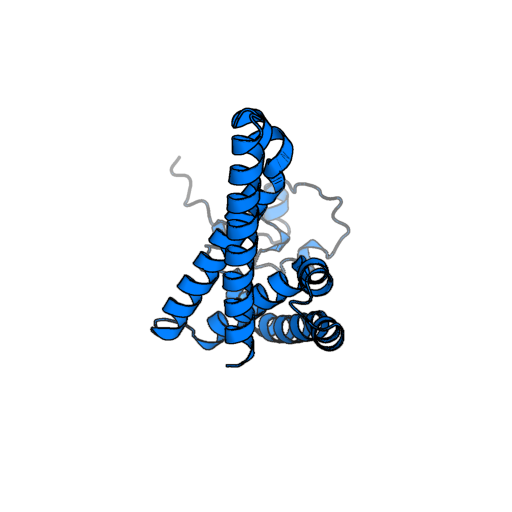 126 ? 9.955 2.934 -17.157 1.00 83.69 126 SER A CA 1
ATOM 987 C C . SER A 1 126 ? 9.303 3.825 -18.221 1.00 83.69 126 SER A C 1
ATOM 989 O O . SER A 1 126 ? 8.111 4.105 -18.123 1.00 83.69 126 SER A O 1
ATOM 991 N N . LEU A 1 127 ? 10.033 4.201 -19.276 1.00 79.75 127 LEU A N 1
ATOM 992 C CA . LEU A 1 127 ? 9.493 5.021 -20.369 1.00 79.75 127 LEU A CA 1
ATOM 993 C C . LEU A 1 127 ? 8.350 4.319 -21.116 1.00 79.75 127 LEU A C 1
ATOM 995 O O . LEU A 1 127 ? 7.301 4.917 -21.344 1.00 79.75 127 LEU A O 1
ATOM 999 N N . ALA A 1 128 ? 8.521 3.033 -21.435 1.00 80.50 128 ALA A N 1
ATOM 1000 C CA . ALA A 1 128 ? 7.494 2.240 -22.111 1.00 80.50 128 ALA A CA 1
ATOM 1001 C C . ALA A 1 128 ? 6.223 2.078 -21.255 1.00 80.50 128 ALA A C 1
ATOM 1003 O O . ALA A 1 128 ? 5.115 2.061 -21.788 1.00 80.50 128 ALA A O 1
ATOM 1004 N N . LEU A 1 129 ? 6.373 1.991 -19.931 1.00 82.25 129 LEU A N 1
ATOM 1005 C CA . LEU A 1 129 ? 5.255 1.908 -18.992 1.00 82.25 129 LEU A CA 1
ATOM 1006 C C . LEU A 1 129 ? 4.502 3.235 -18.840 1.00 82.25 129 LEU A C 1
ATOM 1008 O O . LEU A 1 129 ? 3.274 3.228 -18.767 1.00 82.25 129 LEU A O 1
ATOM 1012 N N . CYS A 1 130 ? 5.213 4.364 -18.801 1.00 77.12 130 CYS A N 1
ATOM 1013 C CA . CYS A 1 130 ? 4.619 5.690 -18.611 1.00 77.12 130 CYS A CA 1
ATOM 1014 C C . CYS A 1 130 ? 3.750 6.144 -19.789 1.00 77.12 130 CYS A C 1
ATOM 1016 O O . CYS A 1 130 ? 2.817 6.917 -19.584 1.00 77.12 130 CYS A O 1
ATOM 1018 N N . GLY A 1 131 ? 4.027 5.659 -21.003 1.00 69.75 131 GLY A N 1
ATOM 1019 C CA . GLY A 1 131 ? 3.288 6.067 -22.196 1.00 69.75 131 GLY A CA 1
ATOM 1020 C C . GLY A 1 131 ? 1.801 5.713 -22.141 1.00 69.75 131 GLY A C 1
ATOM 1021 O O . GLY A 1 131 ? 0.999 6.473 -22.662 1.00 69.75 131 GLY A O 1
ATOM 1022 N N . MET A 1 132 ? 1.418 4.584 -21.520 1.00 69.38 132 MET A N 1
ATOM 1023 C CA . MET A 1 132 ? 0.030 4.082 -21.373 1.00 69.38 132 MET A CA 1
ATOM 1024 C C . MET A 1 132 ? -0.880 4.198 -22.623 1.00 69.38 132 MET A C 1
ATOM 1026 O O . MET A 1 132 ? -2.103 4.132 -22.511 1.00 69.38 132 MET A O 1
ATOM 1030 N N . GLY A 1 133 ? -0.312 4.367 -23.822 1.00 72.06 133 GLY A N 1
ATOM 1031 C CA . GLY A 1 133 ? -1.060 4.687 -25.041 1.00 72.06 133 GLY A CA 1
ATOM 1032 C C . GLY A 1 133 ? -1.702 6.083 -25.057 1.00 72.06 133 GLY A C 1
ATOM 1033 O O . GLY A 1 133 ? -2.609 6.316 -25.855 1.00 72.06 133 GLY A O 1
ATOM 1034 N N . VAL A 1 134 ? -1.276 6.998 -24.182 1.00 73.69 134 VAL A N 1
ATOM 1035 C CA . VAL A 1 134 ? -1.701 8.399 -24.190 1.00 73.69 134 VAL A CA 1
ATOM 1036 C C . VAL A 1 134 ? -1.136 9.068 -25.435 1.00 73.69 134 VAL A C 1
ATOM 1038 O O . VAL A 1 134 ? 0.059 9.008 -25.705 1.00 73.69 134 VAL A O 1
ATOM 1041 N N . ASP A 1 135 ? -2.016 9.712 -26.192 1.00 72.44 135 ASP A N 1
ATOM 1042 C CA . ASP A 1 135 ? -1.627 10.510 -27.346 1.00 72.44 135 ASP A CA 1
ATOM 1043 C C . ASP A 1 135 ? -0.759 11.693 -26.894 1.00 72.44 135 ASP A C 1
ATOM 1045 O O . ASP A 1 135 ? -1.189 12.490 -26.059 1.00 72.44 135 ASP A O 1
ATOM 1049 N N . GLU A 1 136 ? 0.441 11.833 -27.458 1.00 66.56 136 GLU A N 1
ATOM 1050 C CA . GLU A 1 136 ? 1.387 12.917 -27.144 1.00 66.56 136 GLU A CA 1
ATOM 1051 C C . GLU A 1 136 ? 0.777 14.310 -27.339 1.00 66.56 136 GLU A C 1
ATOM 1053 O O . GLU A 1 136 ? 1.137 15.260 -26.650 1.00 66.56 136 GLU A O 1
ATOM 1058 N N . ARG A 1 137 ? -0.235 14.436 -28.205 1.00 66.19 137 ARG A N 1
ATOM 1059 C CA . ARG A 1 137 ? -1.013 15.672 -28.399 1.00 66.19 137 ARG A CA 1
ATOM 1060 C C . ARG A 1 137 ? -1.789 16.106 -27.156 1.00 66.19 137 ARG A C 1
ATOM 1062 O O . ARG A 1 137 ? -2.200 17.261 -27.070 1.00 66.19 137 ARG A O 1
ATOM 1069 N N . LEU A 1 138 ? -2.028 15.183 -26.229 1.00 68.56 138 LEU A N 1
ATOM 1070 C CA . LEU A 1 138 ? -2.693 15.417 -24.949 1.00 68.56 138 LEU A CA 1
ATOM 1071 C C . LEU A 1 138 ? -1.688 15.665 -23.812 1.00 68.56 138 LEU A C 1
ATOM 1073 O O . LEU A 1 138 ? -2.101 15.993 -22.697 1.00 68.56 138 LEU A O 1
ATOM 1077 N N . LEU A 1 139 ? -0.382 15.533 -24.072 1.00 71.38 139 LEU A N 1
ATOM 1078 C CA . LEU A 1 139 ? 0.671 15.840 -23.110 1.00 71.38 139 LEU A CA 1
ATOM 1079 C C . LEU A 1 139 ? 0.977 17.339 -23.150 1.00 71.38 139 LEU A C 1
ATOM 1081 O O . LEU A 1 139 ? 1.736 17.837 -23.974 1.00 71.38 139 LEU A O 1
ATOM 1085 N N . PHE A 1 140 ? 0.380 18.075 -22.215 1.00 69.81 140 PHE A N 1
ATOM 1086 C CA . PHE A 1 140 ? 0.590 19.521 -22.083 1.00 69.81 140 PHE A CA 1
ATOM 1087 C C . PHE A 1 140 ? 1.823 19.892 -21.252 1.00 69.81 140 PHE A C 1
ATOM 1089 O O . PHE A 1 140 ? 2.114 21.073 -21.083 1.00 69.81 140 PHE A O 1
ATOM 1096 N N . ALA A 1 141 ? 2.528 18.906 -20.693 1.00 73.69 141 ALA A N 1
ATOM 1097 C CA . ALA A 1 141 ? 3.705 19.143 -19.871 1.00 73.69 141 ALA A CA 1
ATOM 1098 C C . ALA A 1 141 ? 4.941 19.347 -20.769 1.00 73.69 141 ALA A C 1
ATOM 1100 O O . ALA A 1 141 ? 5.337 18.400 -21.448 1.00 73.69 141 ALA A O 1
ATOM 1101 N N . PRO A 1 142 ? 5.610 20.520 -20.738 1.00 69.25 142 PRO A N 1
ATOM 1102 C CA . PRO A 1 142 ? 6.791 20.778 -21.570 1.00 69.25 142 PRO A CA 1
ATOM 1103 C C . PRO A 1 142 ? 7.937 19.776 -21.349 1.00 69.25 142 PRO A C 1
ATOM 1105 O O . PRO A 1 142 ? 8.685 19.459 -22.264 1.00 69.25 142 PRO A O 1
ATOM 1108 N N . ILE A 1 143 ? 8.038 19.215 -20.141 1.00 73.81 143 ILE A N 1
ATOM 1109 C CA . ILE A 1 143 ? 9.033 18.191 -19.780 1.00 73.81 143 ILE A CA 1
ATOM 1110 C C . ILE A 1 143 ? 8.784 16.814 -20.420 1.00 73.81 143 ILE A C 1
ATOM 1112 O O . ILE A 1 143 ? 9.648 15.947 -20.325 1.00 73.81 143 ILE A O 1
ATOM 1116 N N . ALA A 1 144 ? 7.608 16.590 -21.014 1.00 73.81 144 ALA A N 1
ATOM 1117 C CA . ALA A 1 144 ? 7.166 15.294 -21.529 1.00 73.81 144 ALA A CA 1
ATOM 1118 C C . ALA A 1 144 ? 7.139 15.213 -23.069 1.00 73.81 144 ALA A C 1
ATOM 1120 O O . ALA A 1 144 ? 6.673 14.211 -23.597 1.00 73.81 144 ALA A O 1
ATOM 1121 N N . GLY A 1 145 ? 7.586 16.258 -23.779 1.00 66.81 145 GLY A N 1
ATOM 1122 C CA . GLY A 1 145 ? 7.543 16.321 -25.246 1.00 66.81 145 GLY A CA 1
ATOM 1123 C C . GLY A 1 145 ? 8.767 15.723 -25.953 1.00 66.81 145 GLY A C 1
ATOM 1124 O O . GLY A 1 145 ? 9.858 15.652 -25.387 1.00 66.81 145 GLY A O 1
ATOM 1125 N N . ASP A 1 146 ? 8.592 15.374 -27.229 1.00 58.66 146 ASP A N 1
ATOM 1126 C CA . ASP A 1 146 ? 9.583 14.677 -28.069 1.00 58.66 146 ASP A CA 1
ATOM 1127 C C . ASP A 1 146 ? 10.820 15.501 -28.458 1.00 58.66 146 ASP A C 1
ATOM 1129 O O . ASP A 1 146 ? 11.866 14.955 -28.814 1.00 58.66 146 ASP A O 1
ATOM 1133 N N . LEU A 1 147 ? 10.740 16.830 -28.388 1.00 56.41 147 LEU A N 1
ATOM 1134 C CA . LEU A 1 147 ? 11.830 17.743 -28.752 1.00 56.41 147 LEU A CA 1
ATOM 1135 C C . LEU A 1 147 ? 12.797 17.962 -27.579 1.00 56.41 147 LEU A C 1
ATOM 1137 O O . LEU A 1 147 ? 12.992 19.077 -27.106 1.00 56.41 147 LEU A O 1
ATOM 1141 N N . GLY A 1 148 ? 13.388 16.862 -27.103 1.00 57.22 1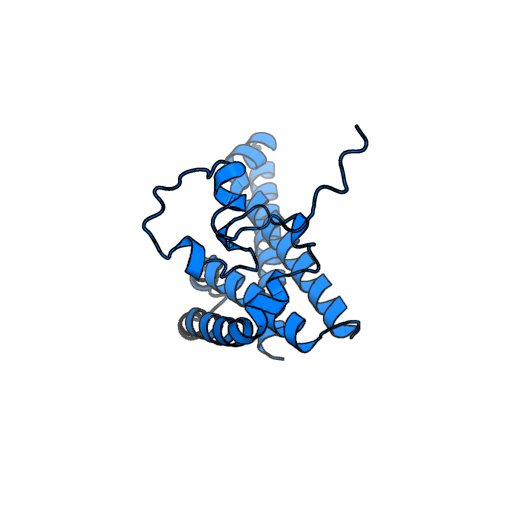48 GLY A N 1
ATOM 1142 C CA . GLY A 1 148 ? 14.416 16.839 -26.053 1.00 57.22 148 GLY A CA 1
ATOM 1143 C C . GLY A 1 148 ? 13.886 16.804 -24.612 1.00 57.22 148 GLY A C 1
ATOM 1144 O O . GLY A 1 148 ? 14.681 16.712 -23.676 1.00 57.22 148 GLY A O 1
ATOM 1145 N N . GLY A 1 149 ? 12.561 16.820 -24.425 1.00 71.75 149 GLY A N 1
ATOM 1146 C CA . GLY A 1 149 ? 11.882 16.550 -23.156 1.00 71.75 149 GLY A CA 1
ATOM 1147 C C . GLY A 1 149 ? 12.454 17.297 -21.950 1.00 71.75 149 GLY A C 1
ATOM 1148 O O . GLY A 1 149 ? 12.734 18.496 -21.995 1.00 71.75 149 GLY A O 1
ATOM 1149 N N . TRP A 1 150 ? 12.624 16.573 -20.843 1.00 73.62 150 TRP A N 1
ATOM 1150 C CA . TRP A 1 150 ? 13.184 17.108 -19.602 1.00 73.62 150 TRP A CA 1
ATOM 1151 C C . TRP A 1 150 ? 14.574 17.739 -19.790 1.00 73.62 150 TRP A C 1
ATOM 1153 O O . TRP A 1 150 ? 14.858 18.749 -19.148 1.00 73.62 150 TRP A O 1
ATOM 1163 N N . GLU A 1 151 ? 15.431 17.174 -20.645 1.00 76.12 151 GLU A N 1
ATOM 1164 C CA . GLU A 1 151 ? 16.799 17.673 -20.856 1.00 76.12 151 GLU A CA 1
ATOM 1165 C C . GLU A 1 151 ? 16.796 19.043 -21.535 1.00 76.12 151 GLU A C 1
ATOM 1167 O O . GLU A 1 151 ? 17.513 19.945 -21.102 1.00 76.12 151 GLU A O 1
ATOM 1172 N N . GLU A 1 152 ? 15.949 19.225 -22.550 1.00 73.31 152 GLU A N 1
ATOM 1173 C CA . GLU A 1 152 ? 15.830 20.507 -23.242 1.00 73.31 152 GLU A CA 1
ATOM 1174 C C . GLU A 1 152 ? 15.151 21.554 -22.371 1.00 73.31 152 GLU A C 1
ATOM 1176 O O . GLU A 1 152 ? 15.631 22.685 -22.284 1.00 73.31 152 GLU A O 1
ATOM 1181 N N . TYR A 1 153 ? 14.083 21.166 -21.667 1.00 70.44 153 TYR A N 1
ATOM 1182 C CA . TYR A 1 153 ? 13.433 22.054 -20.716 1.00 70.44 153 TYR A CA 1
ATOM 1183 C C . TYR A 1 153 ? 14.454 22.549 -19.683 1.00 70.44 153 TYR A C 1
ATOM 1185 O O . TYR A 1 153 ? 14.614 23.749 -19.526 1.00 70.44 153 TYR A O 1
ATOM 1193 N N . ASN A 1 154 ? 15.238 21.678 -19.045 1.00 75.69 154 ASN A N 1
ATOM 1194 C CA . ASN A 1 154 ? 16.181 22.093 -17.995 1.00 75.69 154 ASN A CA 1
ATOM 1195 C C . ASN A 1 154 ? 17.543 22.594 -18.508 1.00 75.69 154 ASN A C 1
ATOM 1197 O O . ASN A 1 154 ? 18.480 22.735 -17.718 1.00 75.69 154 ASN A O 1
ATOM 1201 N N . ARG A 1 155 ? 17.678 22.889 -19.807 1.00 79.50 155 ARG A N 1
ATOM 1202 C CA . ARG A 1 155 ? 18.908 23.460 -20.377 1.00 79.50 155 ARG A CA 1
ATOM 1203 C C . ARG A 1 155 ? 19.252 24.822 -19.758 1.00 79.50 155 ARG A C 1
ATOM 1205 O O . ARG A 1 155 ? 20.427 25.168 -19.629 1.00 79.50 155 ARG A O 1
ATOM 1212 N N . SER A 1 156 ? 18.238 25.591 -19.369 1.00 74.44 156 SER A N 1
ATOM 1213 C CA . SER A 1 156 ? 18.362 26.864 -18.657 1.00 74.44 156 SER A CA 1
ATOM 1214 C C . SER A 1 156 ? 17.612 26.824 -17.326 1.00 74.44 156 SER A C 1
ATOM 1216 O O . SER A 1 156 ? 16.813 25.928 -17.071 1.00 74.44 156 SER A O 1
ATOM 1218 N N . ASN A 1 157 ? 17.882 27.791 -16.445 1.00 76.25 157 ASN A N 1
ATOM 1219 C CA . ASN A 1 157 ? 17.092 27.940 -15.228 1.00 76.25 157 ASN A CA 1
ATOM 1220 C C . ASN A 1 157 ? 15.715 28.504 -15.584 1.00 76.25 157 ASN A C 1
ATOM 1222 O O . ASN A 1 157 ? 15.562 29.713 -15.746 1.00 76.25 157 ASN A O 1
ATOM 1226 N N . ASN A 1 158 ? 14.739 27.618 -15.710 1.00 67.12 158 ASN A N 1
ATOM 1227 C CA . ASN A 1 158 ? 13.363 27.990 -15.978 1.00 67.12 158 ASN A CA 1
ATOM 1228 C C . ASN A 1 158 ? 12.749 28.375 -14.634 1.00 67.12 158 ASN A C 1
ATOM 1230 O O . ASN A 1 158 ? 12.551 27.515 -13.776 1.00 67.12 158 ASN A O 1
ATOM 1234 N N . HIS A 1 159 ? 12.435 29.649 -14.419 1.00 68.19 159 HIS A N 1
ATOM 1235 C CA . HIS A 1 159 ? 11.908 30.172 -13.153 1.00 68.19 159 HIS A CA 1
ATOM 1236 C C . HIS A 1 159 ? 10.449 29.743 -12.877 1.00 68.19 159 HIS A C 1
ATOM 1238 O O . HIS A 1 159 ? 9.721 30.403 -12.138 1.00 68.19 159 HIS A O 1
ATOM 1244 N N . GLY A 1 160 ? 10.006 28.629 -13.468 1.00 61.41 160 GLY A N 1
ATOM 1245 C CA . GLY A 1 160 ? 8.625 28.160 -13.441 1.00 61.41 160 GLY A CA 1
ATOM 1246 C C . GLY A 1 160 ? 7.689 28.975 -14.333 1.00 61.41 160 GLY A C 1
ATOM 1247 O O . GLY A 1 160 ? 6.476 28.915 -14.140 1.00 61.41 160 GLY A O 1
ATOM 1248 N N . GLU A 1 161 ? 8.223 29.754 -15.280 1.00 64.44 161 GLU A N 1
ATOM 1249 C CA . GLU A 1 161 ? 7.397 30.550 -16.186 1.00 64.44 161 GLU A CA 1
ATOM 1250 C C . GLU A 1 161 ? 6.526 29.674 -17.099 1.00 64.44 161 GLU A C 1
ATOM 1252 O O . GLU A 1 161 ? 6.996 28.754 -17.770 1.00 64.44 161 GLU A O 1
ATOM 1257 N N . LEU A 1 162 ? 5.226 29.988 -17.128 1.00 57.50 162 LEU A N 1
ATOM 1258 C CA . LEU A 1 162 ? 4.300 29.485 -18.134 1.00 57.50 162 LEU A CA 1
ATOM 1259 C C . LEU A 1 162 ? 4.693 30.128 -19.467 1.00 57.50 162 LEU A C 1
ATOM 1261 O O . LEU A 1 162 ? 4.409 31.304 -19.686 1.00 57.50 162 LEU A O 1
ATOM 1265 N N . LEU A 1 163 ? 5.383 29.380 -20.326 1.00 59.50 163 LEU A N 1
ATOM 1266 C CA . LEU A 1 163 ? 5.754 29.856 -21.658 1.00 59.50 163 LEU A CA 1
ATOM 1267 C C . LEU A 1 163 ? 4.489 30.257 -22.430 1.00 59.50 163 LEU A C 1
ATOM 1269 O O . LEU A 1 163 ? 3.519 29.493 -22.486 1.00 59.50 163 LEU A O 1
ATOM 1273 N N . GLU A 1 164 ? 4.484 31.447 -23.036 1.00 55.25 164 GLU A N 1
ATOM 1274 C CA . GLU A 1 164 ? 3.408 31.818 -23.953 1.00 55.25 164 GLU A CA 1
ATOM 1275 C C . GLU A 1 164 ? 3.414 30.864 -25.157 1.00 55.25 164 GLU A C 1
ATOM 1277 O O . GLU A 1 164 ? 4.465 30.390 -25.592 1.00 55.25 164 GLU A O 1
ATOM 1282 N N . LYS A 1 165 ? 2.238 30.587 -25.738 1.00 54.59 165 LYS A N 1
ATOM 1283 C CA . LYS A 1 165 ? 2.110 29.666 -26.885 1.00 54.59 165 LYS A CA 1
ATOM 1284 C C . LYS A 1 165 ? 3.062 30.024 -28.038 1.00 54.59 165 LYS A C 1
ATOM 1286 O O . LYS A 1 165 ? 3.650 29.140 -28.645 1.00 54.59 165 LYS A O 1
ATOM 1291 N N . SER A 1 166 ? 3.253 31.320 -28.277 1.00 55.09 166 SER A N 1
ATOM 1292 C CA . SER A 1 166 ? 4.187 31.872 -29.265 1.00 55.09 166 SER A CA 1
ATOM 1293 C C . SER A 1 166 ? 5.649 31.498 -29.001 1.00 55.09 166 SER A C 1
ATOM 1295 O O . SER A 1 166 ? 6.415 31.332 -29.945 1.00 55.09 166 SER A O 1
ATOM 1297 N N . GLN A 1 167 ? 6.041 31.361 -27.733 1.00 54.19 167 GLN A N 1
ATOM 1298 C CA . GLN A 1 167 ? 7.397 31.013 -27.324 1.00 54.19 167 GLN A CA 1
ATOM 1299 C C . GLN A 1 167 ? 7.643 29.512 -27.468 1.00 54.19 167 GLN A C 1
ATOM 1301 O O . GLN A 1 167 ? 8.700 29.134 -27.967 1.00 54.19 167 GLN A O 1
ATOM 1306 N N . LEU A 1 168 ? 6.656 28.669 -27.139 1.00 53.62 168 LEU A N 1
ATOM 1307 C CA . LEU A 1 168 ? 6.724 27.222 -27.383 1.00 53.62 168 LEU A CA 1
ATOM 1308 C C . LEU A 1 168 ? 7.011 26.935 -28.870 1.00 53.62 168 LEU A C 1
ATOM 1310 O O . LEU A 1 168 ? 8.005 26.282 -29.183 1.00 53.62 168 LEU A O 1
ATOM 1314 N N . ASP A 1 169 ? 6.256 27.557 -29.780 1.00 51.19 169 ASP A N 1
ATOM 1315 C CA . ASP A 1 169 ? 6.407 27.363 -31.230 1.00 51.19 169 ASP A CA 1
ATOM 1316 C C . ASP A 1 169 ? 7.811 27.762 -31.765 1.00 51.19 169 ASP A C 1
ATOM 1318 O O . ASP A 1 169 ? 8.276 27.224 -32.771 1.00 51.19 169 ASP A O 1
ATOM 1322 N N . THR A 1 170 ? 8.516 28.693 -31.103 1.00 46.88 170 THR A N 1
ATOM 1323 C CA . THR A 1 170 ? 9.830 29.215 -31.550 1.00 46.88 170 THR A CA 1
ATOM 1324 C C . THR A 1 170 ? 11.056 28.488 -30.995 1.00 46.88 170 THR A C 1
ATOM 1326 O O . THR A 1 170 ? 12.102 28.511 -31.641 1.00 46.88 170 THR A O 1
ATOM 1329 N N . VAL A 1 171 ? 10.956 27.806 -29.847 1.00 49.44 171 VAL A N 1
ATOM 1330 C CA . VAL A 1 171 ? 12.082 27.050 -29.241 1.00 49.44 171 VAL A CA 1
ATOM 1331 C C . VAL A 1 171 ? 12.179 25.634 -29.840 1.00 49.44 171 VAL A C 1
ATOM 1333 O O . VAL A 1 171 ? 12.784 24.726 -29.285 1.00 49.44 171 VAL A O 1
ATOM 1336 N N . GLY A 1 172 ? 11.558 25.420 -31.002 1.00 43.31 172 GLY A N 1
ATOM 1337 C CA . GLY A 1 172 ? 11.441 24.107 -31.624 1.00 43.31 172 GLY A CA 1
ATOM 1338 C C . GLY A 1 172 ? 10.375 23.229 -30.979 1.00 43.31 172 GLY A C 1
ATOM 1339 O O . GLY A 1 172 ? 10.170 22.127 -31.467 1.00 43.31 172 GLY A O 1
ATOM 1340 N N . PHE A 1 173 ? 9.654 23.707 -29.959 1.00 42.59 173 PHE A N 1
ATOM 1341 C CA . PHE A 1 173 ? 8.518 23.015 -29.360 1.00 42.59 173 PHE A CA 1
ATOM 1342 C C . PHE A 1 173 ? 7.314 23.146 -30.298 1.00 42.59 173 PHE A C 1
ATOM 1344 O O . PHE A 1 173 ? 6.407 23.937 -30.072 1.00 42.59 173 PHE A O 1
ATOM 1351 N N . ASN A 1 174 ? 7.304 22.389 -31.397 1.00 44.38 174 ASN A N 1
ATOM 1352 C CA . ASN A 1 174 ? 6.079 22.250 -32.170 1.00 44.38 174 ASN A CA 1
ATOM 1353 C C . ASN A 1 174 ? 5.072 21.536 -31.263 1.00 44.38 174 ASN A C 1
ATOM 1355 O O . ASN A 1 174 ? 5.304 20.363 -30.955 1.00 44.38 174 ASN A O 1
ATOM 1359 N N . PRO A 1 175 ? 3.965 22.174 -30.836 1.00 42.75 175 PRO A N 1
ATOM 1360 C CA . PRO A 1 175 ? 2.865 21.412 -30.282 1.00 42.75 175 PRO A CA 1
ATOM 1361 C C . PRO A 1 175 ? 2.551 20.345 -31.327 1.00 42.75 175 PRO A C 1
ATOM 1363 O O . PRO A 1 175 ? 2.260 20.688 -32.479 1.00 42.75 175 PRO A O 1
ATOM 1366 N N . HIS A 1 176 ? 2.670 19.059 -30.968 1.00 41.78 176 HIS A N 1
ATOM 1367 C CA . HIS A 1 176 ? 2.168 17.984 -31.824 1.00 41.78 176 HIS A CA 1
ATOM 1368 C C . HIS A 1 176 ? 0.799 18.451 -32.283 1.00 41.78 176 HIS A C 1
ATOM 1370 O O . HIS A 1 176 ? 0.029 18.855 -31.419 1.00 41.78 176 HIS A O 1
ATOM 1376 N N . ASN A 1 177 ? 0.555 18.522 -33.597 1.00 39.19 177 ASN A N 1
ATOM 1377 C CA . ASN A 1 177 ? -0.611 19.171 -34.211 1.00 39.19 177 ASN A CA 1
ATOM 1378 C C . ASN A 1 177 ? -1.943 18.605 -33.654 1.00 39.19 177 ASN A C 1
ATOM 1380 O O . ASN A 1 177 ? -2.632 17.811 -34.294 1.00 39.19 177 ASN A O 1
ATOM 1384 N N . ALA A 1 178 ? -2.285 18.998 -32.429 1.00 38.66 178 ALA A N 1
ATOM 1385 C CA . ALA A 1 178 ? -3.405 18.570 -31.601 1.00 38.66 178 ALA A CA 1
ATOM 1386 C C . ALA A 1 178 ? -4.654 19.346 -31.977 1.00 38.66 178 ALA A C 1
ATOM 1388 O O . ALA A 1 178 ? -5.777 18.873 -31.828 1.00 38.66 178 ALA A O 1
ATOM 1389 N N . PHE A 1 179 ? -4.449 20.519 -32.562 1.00 37.44 179 PHE A N 1
ATOM 1390 C CA . PHE A 1 179 ? -5.494 21.240 -33.238 1.00 37.44 179 PHE A CA 1
ATOM 1391 C C . PHE A 1 179 ? -5.528 20.747 -34.677 1.00 37.44 179 PHE A C 1
ATOM 1393 O O . PHE A 1 179 ? -4.839 21.256 -35.563 1.00 37.44 179 PHE A O 1
ATOM 1400 N N . GLY A 1 180 ? -6.382 19.746 -34.914 1.00 36.94 180 GLY A N 1
ATOM 1401 C CA . GLY A 1 180 ? -7.046 19.648 -36.205 1.00 36.94 180 GLY A CA 1
ATOM 1402 C C . GLY A 1 180 ? -7.461 21.061 -36.610 1.00 36.94 180 GLY A C 1
ATOM 1403 O O . GLY A 1 180 ? -8.027 21.786 -35.792 1.00 36.94 180 GLY A O 1
ATOM 1404 N N . ARG A 1 181 ? -7.053 21.468 -37.819 1.00 29.41 181 ARG A N 1
ATOM 1405 C CA . ARG A 1 181 ? -7.289 22.798 -38.396 1.00 29.41 181 ARG A CA 1
ATOM 1406 C C . ARG A 1 181 ? -8.597 23.387 -37.872 1.00 29.41 181 ARG A C 1
ATOM 1408 O O . ARG A 1 181 ? -9.640 22.754 -38.050 1.00 29.41 181 ARG A O 1
ATOM 1415 N N . SER A 1 182 ? -8.536 24.581 -37.275 1.00 33.47 182 SER A N 1
ATOM 1416 C CA . SER A 1 182 ? -9.736 25.392 -37.057 1.00 33.47 182 SER A CA 1
ATOM 1417 C C . SER A 1 182 ? -10.478 25.447 -38.386 1.00 33.47 182 SER A C 1
ATOM 1419 O O . SER A 1 182 ? -9.985 26.014 -39.360 1.00 33.47 182 SER A O 1
ATOM 1421 N N . LYS A 1 183 ? -11.630 24.782 -38.462 1.00 36.34 183 LYS A N 1
ATOM 1422 C CA . LYS A 1 183 ? -12.631 25.069 -39.482 1.00 36.34 183 LYS A CA 1
ATOM 1423 C C . LYS A 1 183 ? -13.465 26.236 -38.974 1.00 36.34 183 LYS A C 1
ATOM 1425 O O . LYS A 1 183 ? -14.635 26.035 -38.686 1.00 36.34 183 LYS A O 1
ATOM 1430 N N . LEU A 1 184 ? -12.828 27.392 -38.835 1.00 31.69 184 LEU A N 1
ATOM 1431 C CA . LEU A 1 184 ? -13.369 28.751 -38.860 1.00 31.69 184 LEU A CA 1
ATOM 1432 C C . LEU A 1 184 ? -12.179 29.673 -39.121 1.00 31.69 184 LEU A C 1
ATOM 1434 O O . LEU A 1 184 ? -11.159 29.488 -38.410 1.00 31.69 184 LEU A O 1
#

InterPro domains:
  IPR002655 Acyl-CoA oxidase, C-terminal [PF01756] (18-125)
  IPR036250 Acyl-CoA dehydrogenase-like, C-terminal [SSF47203] (18-143)

Foldseek 3Di:
DVLLVVLLCCLVVQLVVLVVVLVVQQVVVVVVVDDNCCCCVPPCVVSVVSNVVSVVLSVVLVVLVVVLVVVPDDNVLSVLVSSLVSLVVCLVCVVVCPVVVVDDPVVSVCSVVVNVVSVVVCVVCVVVVVPVVDDQLPPPDQQCDPPCHVNLVVVDPDVPDPDDPVRCVVSVNDNPPNDPDPPD

pLDDT: mean 78.53, std 18.59, range [29.41, 96.75]

Radius of gyration: 23.96 Å; chains: 1; bounding box: 43×49×67 Å

Sequence (184 aa):
MIGYAHAGMTAEGDNSVLMQKLGSTLESKLTNGKPLFQIWMGEEFNTIQSAAKAFGERMCFEQTLDIITLDLGPRTILETLLRLWGLTLVETYLSWYLTRQLMTPQTGLLVPKRVREVVASVGEYSLALCGMGVDERLLFAPIAGDLGGWEEYNRSNNHGELLEKSQLDTVGFNPHNAFGRSKL